Protein AF-A0A1D2MQK6-F1 (afdb_monomer_lite)

Structure (mmCIF, N/CA/C/O backbone):
data_AF-A0A1D2MQK6-F1
#
_entry.id   AF-A0A1D2MQK6-F1
#
loop_
_atom_site.group_PDB
_atom_site.id
_atom_site.type_symbol
_atom_site.label_atom_id
_atom_site.label_alt_id
_atom_site.label_comp_id
_atom_site.label_asym_id
_atom_site.label_entity_id
_atom_site.label_seq_id
_atom_site.pdbx_PDB_ins_code
_atom_site.Cartn_x
_atom_site.Cartn_y
_atom_site.Cartn_z
_atom_site.occupancy
_atom_site.B_iso_or_equiv
_atom_site.auth_seq_id
_atom_site.auth_comp_id
_atom_site.auth_asym_id
_atom_site.auth_atom_id
_atom_site.pdbx_PDB_model_num
ATOM 1 N N . MET A 1 1 ? -19.902 -41.902 -12.018 1.00 33.31 1 MET A N 1
ATOM 2 C CA . MET A 1 1 ? -18.558 -41.661 -11.452 1.00 33.31 1 MET A CA 1
ATOM 3 C C . MET A 1 1 ? -18.222 -40.197 -11.639 1.00 33.31 1 MET A C 1
ATOM 5 O O . MET A 1 1 ? -18.176 -39.731 -12.769 1.00 33.31 1 MET A O 1
ATOM 9 N N . LEU A 1 2 ? -18.114 -39.480 -10.522 1.00 30.25 2 LEU A N 1
ATOM 10 C CA . LEU A 1 2 ? -17.799 -38.057 -10.435 1.00 30.25 2 LEU A CA 1
ATOM 11 C C . LEU A 1 2 ? -16.323 -37.818 -10.777 1.00 30.25 2 LEU A C 1
ATOM 13 O O . LEU A 1 2 ? -15.453 -38.505 -10.249 1.00 30.25 2 LEU A O 1
ATOM 17 N N . GLY A 1 3 ? -16.056 -36.837 -11.639 1.00 27.86 3 GLY A N 1
ATOM 18 C CA . GLY A 1 3 ? -14.718 -36.304 -11.873 1.00 27.86 3 GLY A CA 1
ATOM 19 C C . GLY A 1 3 ? -14.414 -35.195 -10.870 1.00 27.86 3 GLY A C 1
ATOM 20 O O . GLY A 1 3 ? -15.051 -34.144 -10.899 1.00 27.86 3 GLY A O 1
ATOM 21 N N . ILE A 1 4 ? -13.441 -35.430 -9.992 1.00 33.16 4 ILE A N 1
ATOM 22 C CA . ILE A 1 4 ? -12.880 -34.422 -9.089 1.00 33.16 4 ILE A CA 1
ATOM 23 C C . ILE A 1 4 ? -11.837 -33.635 -9.890 1.00 33.16 4 ILE A C 1
ATOM 25 O O . ILE A 1 4 ? -10.813 -34.183 -10.293 1.00 33.16 4 ILE A O 1
ATOM 29 N N . ARG A 1 5 ? -12.112 -32.356 -10.170 1.00 34.56 5 ARG A N 1
ATOM 30 C CA . ARG A 1 5 ? -11.119 -31.415 -10.707 1.00 34.56 5 ARG A CA 1
ATOM 31 C C . ARG A 1 5 ? -10.355 -30.778 -9.544 1.00 34.56 5 ARG A C 1
ATOM 33 O O . ARG A 1 5 ? -10.961 -30.257 -8.614 1.00 34.56 5 ARG A O 1
ATOM 40 N N . ASN A 1 6 ? -9.029 -30.839 -9.638 1.00 32.62 6 ASN A N 1
ATOM 41 C CA . ASN A 1 6 ? -8.045 -30.272 -8.717 1.00 32.62 6 ASN A CA 1
ATOM 42 C C . ASN A 1 6 ? -8.271 -28.771 -8.453 1.00 32.62 6 ASN A C 1
ATOM 44 O O . ASN A 1 6 ? -8.186 -27.965 -9.375 1.00 32.62 6 ASN A O 1
ATOM 48 N N . ALA A 1 7 ? -8.468 -28.408 -7.181 1.00 35.97 7 ALA A N 1
ATOM 49 C CA . ALA A 1 7 ? -8.563 -27.032 -6.672 1.00 35.97 7 ALA A CA 1
ATOM 50 C C . ALA A 1 7 ? -7.268 -26.547 -5.969 1.00 35.97 7 ALA A C 1
ATOM 52 O O . ALA A 1 7 ? -7.288 -25.568 -5.232 1.00 35.97 7 ALA A O 1
ATOM 53 N N . CYS A 1 8 ? -6.137 -27.237 -6.162 1.00 35.78 8 CYS A N 1
ATOM 54 C CA . CYS A 1 8 ? -4.921 -27.017 -5.364 1.00 35.78 8 CYS A CA 1
ATOM 55 C C . CYS A 1 8 ? -4.101 -25.775 -5.782 1.00 35.78 8 CYS A C 1
ATOM 57 O O . CYS A 1 8 ? -3.438 -25.174 -4.949 1.00 35.78 8 CYS A O 1
ATOM 59 N N . GLY A 1 9 ? -4.165 -25.345 -7.050 1.00 32.25 9 GLY A N 1
ATOM 60 C CA . GLY A 1 9 ? -3.282 -24.289 -7.582 1.00 32.25 9 GLY A CA 1
ATOM 61 C C . GLY A 1 9 ? -3.782 -22.841 -7.455 1.00 32.25 9 GLY A C 1
ATOM 62 O O . GLY A 1 9 ? -3.016 -21.914 -7.713 1.00 32.25 9 GLY A O 1
ATOM 63 N N . SER A 1 10 ? -5.051 -22.611 -7.100 1.00 39.75 10 SER A N 1
ATOM 64 C CA . SER A 1 10 ? -5.595 -21.253 -6.925 1.00 39.75 10 SER A CA 1
ATOM 65 C C . SER A 1 10 ? -5.282 -20.687 -5.539 1.00 39.75 10 SER A C 1
ATOM 67 O O . SER A 1 10 ? -4.905 -19.528 -5.426 1.00 39.75 10 SER A O 1
ATOM 69 N N . ILE A 1 11 ? -5.355 -21.528 -4.503 1.00 47.28 11 ILE A N 1
ATOM 70 C CA . ILE A 1 11 ? -5.182 -21.119 -3.103 1.00 47.28 11 ILE A CA 1
ATOM 71 C C . ILE A 1 11 ? -3.733 -20.695 -2.819 1.00 47.28 11 ILE A C 1
ATOM 73 O O . ILE A 1 11 ? -3.510 -19.713 -2.122 1.00 47.28 11 ILE A O 1
ATOM 77 N N . GLU A 1 12 ? -2.734 -21.384 -3.377 1.00 46.44 12 GLU A N 1
ATOM 78 C CA . GLU A 1 12 ? -1.316 -21.044 -3.165 1.00 46.44 12 GLU A CA 1
ATOM 79 C C . GLU A 1 12 ? -0.918 -19.718 -3.824 1.00 46.44 12 GLU A C 1
ATOM 81 O O . GLU A 1 12 ? -0.151 -18.944 -3.252 1.00 46.44 12 GLU A O 1
ATOM 86 N N . ARG A 1 13 ? -1.488 -19.403 -4.996 1.00 51.28 13 ARG A N 1
ATOM 87 C CA . ARG A 1 13 ? -1.252 -18.115 -5.668 1.00 51.28 13 ARG A CA 1
ATOM 88 C C . ARG A 1 13 ? -1.805 -16.941 -4.870 1.00 51.28 13 ARG A C 1
ATOM 90 O O . ARG A 1 13 ? -1.188 -15.879 -4.868 1.00 51.28 13 ARG A O 1
ATOM 97 N N . GLU A 1 14 ? -2.927 -17.137 -4.182 1.00 57.62 14 GLU A N 1
ATOM 98 C CA . GLU A 1 14 ? -3.560 -16.090 -3.380 1.00 57.62 14 GLU A CA 1
ATOM 99 C C . GLU A 1 14 ? -2.774 -15.751 -2.103 1.00 57.62 14 GLU A C 1
ATOM 101 O O . GLU A 1 14 ? -2.838 -14.624 -1.620 1.00 57.62 14 GLU A O 1
ATOM 106 N N . ARG A 1 15 ? -1.966 -16.686 -1.585 1.00 74.31 15 ARG A N 1
ATOM 107 C CA . ARG A 1 15 ? -1.155 -16.480 -0.369 1.00 74.31 15 ARG A CA 1
ATOM 108 C C . ARG A 1 15 ? 0.103 -15.642 -0.591 1.00 74.31 15 ARG A C 1
ATOM 110 O O . ARG A 1 15 ? 0.625 -15.066 0.362 1.00 74.31 15 ARG A O 1
ATOM 117 N N . ASN A 1 16 ? 0.595 -15.558 -1.829 1.00 75.56 16 ASN A N 1
ATOM 118 C CA . ASN A 1 16 ? 1.821 -14.826 -2.163 1.00 75.56 16 ASN A CA 1
ATOM 119 C C . ASN A 1 16 ? 1.566 -13.380 -2.630 1.00 75.56 16 ASN A C 1
ATOM 121 O O . ASN A 1 16 ? 2.486 -12.694 -3.082 1.00 75.56 16 ASN A O 1
ATOM 125 N N . TYR A 1 17 ? 0.329 -12.883 -2.544 1.00 82.12 17 TYR A N 1
ATOM 126 C CA . TYR A 1 17 ? 0.072 -11.481 -2.855 1.00 82.12 17 TYR A CA 1
ATOM 127 C C . TYR A 1 17 ? 0.855 -10.556 -1.918 1.00 82.12 17 TYR A C 1
ATOM 129 O O . TYR A 1 17 ? 1.040 -10.842 -0.735 1.00 82.12 17 TYR A O 1
ATOM 137 N N . SER A 1 18 ? 1.321 -9.435 -2.468 1.00 82.56 18 SER A N 1
ATOM 138 C CA . SER A 1 18 ? 1.993 -8.371 -1.715 1.00 82.56 18 SER A CA 1
ATOM 139 C C . SER A 1 18 ? 1.011 -7.397 -1.074 1.00 82.56 18 SER A C 1
ATOM 141 O O . SER A 1 18 ? 1.406 -6.555 -0.280 1.00 82.56 18 SER A O 1
ATOM 143 N N . VAL A 1 19 ? -0.265 -7.466 -1.447 1.00 88.25 19 VAL A N 1
ATOM 144 C CA . VAL A 1 19 ? -1.305 -6.580 -0.937 1.00 88.25 19 VAL A CA 1
ATOM 145 C C . VAL A 1 19 ? -2.582 -7.359 -0.696 1.00 88.25 19 VAL A C 1
ATOM 147 O O . VAL A 1 19 ? -2.902 -8.295 -1.429 1.00 88.25 19 VAL A O 1
ATOM 150 N N . GLY A 1 20 ? -3.352 -6.926 0.289 1.00 88.44 20 GLY A N 1
ATOM 151 C CA . GLY A 1 20 ? -4.686 -7.450 0.512 1.00 88.44 20 GLY A CA 1
ATOM 152 C C . GLY A 1 20 ? -5.481 -6.584 1.465 1.00 88.44 20 GLY A C 1
ATOM 153 O O . GLY A 1 20 ? -5.052 -5.515 1.896 1.00 88.44 20 GLY A O 1
ATOM 154 N N . THR A 1 21 ? -6.710 -6.998 1.735 1.00 93.44 21 THR A N 1
ATOM 155 C CA . THR A 1 21 ? -7.630 -6.222 2.561 1.00 93.44 21 THR A CA 1
ATOM 156 C C . THR A 1 21 ? -8.355 -7.143 3.515 1.00 93.44 21 THR A C 1
ATOM 158 O O . THR A 1 21 ? -9.031 -8.075 3.085 1.00 93.44 21 THR A O 1
ATOM 161 N N . ILE A 1 22 ? -8.242 -6.846 4.804 1.00 97.00 22 ILE A N 1
ATOM 162 C CA . ILE A 1 22 ? -9.026 -7.484 5.854 1.00 97.00 22 ILE A CA 1
ATOM 163 C C . ILE A 1 22 ? -10.234 -6.594 6.122 1.00 97.00 22 ILE A C 1
ATOM 165 O O . ILE A 1 22 ? -10.097 -5.391 6.347 1.00 97.00 22 ILE A O 1
ATOM 169 N N . ARG A 1 23 ? -11.430 -7.182 6.090 1.00 95.81 23 ARG A N 1
ATOM 170 C CA . ARG A 1 23 ? -12.671 -6.522 6.502 1.00 95.81 23 ARG A CA 1
ATOM 171 C C . ARG A 1 23 ? -13.252 -7.269 7.681 1.00 95.81 23 ARG A C 1
ATOM 173 O O . ARG A 1 23 ? -13.414 -8.483 7.611 1.00 95.81 23 ARG A O 1
ATOM 180 N N . MET A 1 24 ? -13.595 -6.545 8.736 1.00 94.88 24 MET A N 1
ATOM 181 C CA . MET A 1 24 ? -14.194 -7.134 9.924 1.00 94.88 24 MET A CA 1
ATOM 182 C C . MET A 1 24 ? -15.360 -6.298 10.434 1.00 94.88 24 MET A C 1
ATOM 184 O O . MET A 1 24 ? -15.354 -5.070 10.371 1.00 94.88 24 MET A O 1
ATOM 188 N N . LYS A 1 25 ? -16.369 -6.996 10.951 1.00 93.81 25 LYS A N 1
ATOM 189 C CA . LYS A 1 25 ? -17.567 -6.404 11.535 1.00 93.81 25 LYS A CA 1
ATOM 190 C C . LYS A 1 25 ? -17.512 -6.571 13.046 1.00 93.81 25 LYS A C 1
ATOM 192 O O . LYS A 1 25 ? -17.606 -7.692 13.541 1.00 93.81 25 LYS A O 1
ATOM 197 N N . VAL A 1 26 ? -17.400 -5.463 13.768 1.00 91.94 26 VAL A N 1
ATOM 198 C CA . VAL A 1 26 ? -17.393 -5.445 15.234 1.00 91.94 26 VAL A CA 1
ATOM 199 C C . VAL A 1 26 ? -18.803 -5.108 15.699 1.00 91.94 26 VAL A C 1
ATOM 201 O O . VAL A 1 26 ? -19.327 -4.053 15.356 1.00 91.94 26 VAL A O 1
ATOM 204 N N . LYS A 1 27 ? -19.440 -6.031 16.422 1.00 90.56 27 LYS A N 1
ATOM 205 C CA . LYS A 1 27 ? -20.798 -5.879 16.969 1.00 90.56 27 LYS A CA 1
ATOM 206 C C . LYS A 1 27 ? -20.735 -5.570 18.461 1.00 90.56 27 LYS A C 1
ATOM 208 O O . LYS A 1 27 ? -19.743 -5.899 19.103 1.00 90.56 27 LYS A O 1
ATOM 213 N N . ASN A 1 28 ? -21.833 -5.047 18.999 1.00 87.56 28 ASN A N 1
ATOM 214 C CA . ASN A 1 28 ? -21.988 -4.690 20.406 1.00 87.56 28 ASN A CA 1
ATOM 215 C C . ASN A 1 28 ? -20.893 -3.722 20.880 1.00 87.56 28 ASN A C 1
ATOM 217 O O . ASN A 1 28 ? -20.350 -3.886 21.972 1.00 87.56 28 ASN A O 1
ATOM 221 N N . ILE A 1 29 ? -20.527 -2.746 20.039 1.00 84.94 29 ILE A N 1
ATOM 222 C CA . ILE A 1 29 ? -19.416 -1.824 20.324 1.00 84.94 29 ILE A CA 1
ATOM 223 C C . ILE A 1 29 ? -19.649 -1.002 21.594 1.00 84.94 29 ILE A C 1
ATOM 225 O O . ILE A 1 29 ? -18.687 -0.683 22.282 1.00 84.94 29 ILE A O 1
ATOM 229 N N . SER A 1 30 ? -20.911 -0.734 21.942 1.00 80.06 30 SER A N 1
ATOM 230 C CA . SER A 1 30 ? -21.296 -0.046 23.179 1.00 80.06 30 SER A CA 1
ATOM 231 C C . SER A 1 30 ? -20.956 -0.813 24.466 1.00 80.06 30 SER A C 1
ATOM 233 O O . SER A 1 30 ? -20.942 -0.223 25.543 1.00 80.06 30 SER A O 1
ATOM 235 N N . ARG A 1 31 ? -20.710 -2.128 24.375 1.00 83.50 31 ARG A N 1
ATOM 236 C CA . ARG A 1 31 ? -20.443 -3.030 25.512 1.00 83.50 31 ARG A CA 1
ATOM 237 C C . ARG A 1 31 ? -19.213 -3.902 25.282 1.00 83.50 31 ARG A C 1
ATOM 239 O O . ARG A 1 31 ? -19.114 -5.000 25.827 1.00 83.50 31 ARG A O 1
ATOM 246 N N . LEU A 1 32 ? -18.323 -3.478 24.393 1.00 84.06 32 LEU A N 1
ATOM 247 C CA . LEU A 1 32 ? -17.136 -4.254 24.091 1.00 84.06 32 LEU A CA 1
ATOM 248 C C . LEU A 1 32 ? -16.168 -4.163 25.278 1.00 84.06 32 LEU A C 1
ATOM 250 O O . LEU A 1 32 ? -15.768 -3.069 25.651 1.00 84.06 32 LEU A O 1
ATOM 254 N N . GLU A 1 33 ? -15.787 -5.304 25.852 1.00 81.31 33 GLU A N 1
ATOM 255 C CA . GLU A 1 33 ? -14.873 -5.382 27.011 1.00 81.31 33 GLU A CA 1
ATOM 256 C C . GLU A 1 33 ? -13.539 -6.075 26.675 1.00 81.31 33 GLU A C 1
ATOM 258 O O . GLU A 1 33 ? -12.640 -6.151 27.506 1.00 81.31 33 GLU A O 1
ATOM 263 N N . GLY A 1 34 ? -13.380 -6.575 25.446 1.00 85.62 34 GLY A N 1
ATOM 264 C CA . GLY A 1 34 ? -12.201 -7.335 25.035 1.00 85.62 34 GLY A CA 1
ATOM 265 C C . GLY A 1 34 ? -11.852 -7.166 23.563 1.00 85.62 34 GLY A C 1
ATOM 266 O O . GLY A 1 34 ? -12.459 -6.375 22.842 1.00 85.62 34 GLY A O 1
ATOM 267 N N . GLN A 1 35 ? -10.855 -7.929 23.118 1.00 92.00 35 GLN A N 1
ATOM 268 C CA . GLN A 1 35 ? -10.412 -7.898 21.729 1.00 92.00 35 GLN A CA 1
ATOM 269 C C . GLN A 1 35 ? -11.324 -8.727 20.817 1.00 92.00 35 GLN A C 1
ATOM 271 O O . GLN A 1 35 ? -11.698 -9.857 21.134 1.00 92.00 35 GLN A O 1
ATOM 276 N N . VAL A 1 36 ? -11.626 -8.185 19.641 1.00 94.88 36 VAL A N 1
ATOM 277 C CA . VAL A 1 36 ? -12.243 -8.908 18.524 1.00 94.88 36 VAL A CA 1
ATOM 278 C C . VAL A 1 36 ? -11.182 -9.092 17.454 1.00 94.88 36 VAL A C 1
ATOM 280 O O . VAL A 1 36 ? -10.593 -8.107 17.026 1.00 94.88 36 VAL A O 1
ATOM 283 N N . VAL A 1 37 ? -10.946 -10.328 17.015 1.00 96.50 37 VAL A N 1
ATOM 284 C CA . VAL A 1 37 ? -9.907 -10.676 16.031 1.00 96.50 37 VAL A CA 1
ATOM 285 C C . VAL A 1 37 ? -10.554 -11.033 14.692 1.00 96.50 37 VAL A C 1
ATOM 287 O O . VAL A 1 37 ? -11.616 -11.653 14.657 1.00 96.50 37 VAL A O 1
ATOM 290 N N . SER A 1 38 ? -9.933 -10.625 13.589 1.00 97.62 38 SER A N 1
ATOM 291 C CA . SER A 1 38 ? -10.352 -10.956 12.228 1.00 97.62 38 SER A CA 1
ATOM 292 C C . SER A 1 38 ? -9.988 -12.388 11.831 1.00 97.62 38 SER A C 1
ATOM 294 O O . SER A 1 38 ? -9.150 -13.043 12.454 1.00 97.62 38 SER A O 1
ATOM 296 N N . ASP A 1 39 ? -10.527 -12.828 10.694 1.00 94.12 39 ASP A N 1
ATOM 297 C CA . ASP A 1 39 ? -9.969 -13.964 9.964 1.00 94.12 39 ASP A CA 1
ATOM 298 C C . ASP A 1 39 ? -8.519 -13.693 9.531 1.00 94.12 39 ASP A C 1
ATOM 300 O O . ASP A 1 39 ? -8.053 -12.548 9.494 1.00 94.12 39 ASP A O 1
ATOM 304 N N . THR A 1 40 ? -7.800 -14.768 9.203 1.00 95.06 40 THR A N 1
ATOM 305 C CA . THR A 1 40 ? -6.402 -14.686 8.759 1.00 95.06 40 THR A CA 1
ATOM 306 C C . THR A 1 40 ? -6.335 -14.447 7.256 1.00 95.06 40 THR A C 1
ATOM 308 O O . THR A 1 40 ? -6.846 -15.248 6.475 1.00 95.06 40 THR A O 1
ATOM 311 N N . LEU A 1 41 ? -5.651 -13.380 6.856 1.00 93.81 41 LEU A N 1
ATOM 312 C CA . LEU A 1 41 ? -5.258 -13.129 5.474 1.00 93.81 41 LEU A CA 1
ATOM 313 C C . LEU A 1 41 ? -3.802 -13.557 5.292 1.00 93.81 41 LEU A C 1
ATOM 315 O O . LEU A 1 41 ? -2.959 -13.216 6.111 1.00 93.81 41 LEU A O 1
ATOM 319 N N . TYR A 1 42 ? -3.484 -14.264 4.213 1.00 90.88 42 TYR A N 1
ATOM 320 C CA . TYR A 1 42 ? -2.098 -14.598 3.895 1.00 90.88 42 TYR A CA 1
ATOM 321 C C . TYR A 1 42 ? -1.560 -13.631 2.846 1.00 90.88 42 TYR A C 1
ATOM 323 O O . TYR A 1 42 ? -2.112 -13.557 1.751 1.00 90.88 42 TYR A O 1
ATOM 331 N N . LEU A 1 43 ? -0.489 -12.914 3.184 1.00 90.19 43 LEU A N 1
ATOM 332 C CA . LEU A 1 43 ? 0.268 -12.071 2.258 1.00 90.19 43 LEU A CA 1
ATOM 333 C C . LEU A 1 43 ? 1.734 -12.453 2.369 1.00 90.19 43 LEU A C 1
ATOM 335 O O . LEU A 1 43 ? 2.251 -12.592 3.479 1.00 90.19 43 LEU A O 1
ATOM 339 N N . ARG A 1 44 ? 2.387 -12.649 1.221 1.00 88.19 44 ARG A N 1
ATOM 340 C CA . ARG A 1 44 ? 3.761 -13.172 1.144 1.00 88.19 44 ARG A CA 1
ATOM 341 C C . ARG A 1 44 ? 3.969 -14.438 1.987 1.00 88.19 44 ARG A C 1
ATOM 343 O O . ARG A 1 44 ? 5.011 -14.620 2.606 1.00 88.19 44 ARG A O 1
ATOM 350 N N . ASN A 1 45 ? 2.954 -15.302 2.019 1.00 89.06 45 ASN A N 1
ATOM 351 C CA . ASN A 1 45 ? 2.881 -16.525 2.821 1.00 89.06 45 ASN A CA 1
ATOM 352 C C . ASN A 1 45 ? 2.922 -16.338 4.347 1.00 89.06 45 ASN A C 1
ATOM 354 O O . ASN A 1 45 ? 2.922 -17.336 5.064 1.00 89.06 45 ASN A O 1
ATOM 358 N N . LEU A 1 46 ? 2.877 -15.106 4.856 1.00 93.94 46 LEU A N 1
ATOM 359 C CA . LEU A 1 46 ? 2.771 -14.842 6.289 1.00 93.94 46 LEU A CA 1
ATOM 360 C C . LEU A 1 46 ? 1.305 -14.646 6.699 1.00 93.94 46 LEU A C 1
ATOM 362 O O . LEU A 1 46 ? 0.526 -14.097 5.914 1.00 93.94 46 LEU A O 1
ATOM 366 N N . PRO A 1 47 ? 0.899 -15.093 7.900 1.00 95.94 47 PRO A N 1
ATOM 367 C CA . PRO A 1 47 ? -0.454 -14.911 8.402 1.00 95.94 47 PRO A CA 1
ATOM 368 C C . PRO A 1 47 ? -0.632 -13.510 9.001 1.00 95.94 47 PRO A C 1
ATOM 370 O O . PRO A 1 47 ? -0.005 -13.158 10.000 1.00 95.94 47 PRO A O 1
ATOM 373 N N . TRP A 1 48 ? -1.543 -12.736 8.422 1.00 97.38 48 TRP A N 1
ATOM 374 C CA . TRP A 1 48 ? -1.930 -11.403 8.873 1.00 97.38 48 TRP A CA 1
ATOM 375 C C . TRP A 1 48 ? -3.302 -11.437 9.532 1.00 97.38 48 TRP A C 1
ATOM 377 O O . TRP A 1 48 ? -4.247 -12.032 9.004 1.00 97.38 48 TRP A O 1
ATOM 387 N N . ARG A 1 49 ? -3.422 -10.771 10.679 1.00 97.94 49 ARG A N 1
ATOM 388 C CA . ARG A 1 49 ? -4.692 -10.575 11.388 1.00 97.94 49 ARG A CA 1
ATOM 389 C C . ARG A 1 49 ? -4.821 -9.128 11.823 1.00 97.94 49 ARG A C 1
ATOM 391 O O . ARG A 1 49 ? -3.834 -8.416 11.982 1.00 97.94 49 ARG A O 1
ATOM 398 N N . VAL A 1 50 ? -6.056 -8.710 12.030 1.00 97.81 50 VAL A N 1
ATOM 399 C CA . VAL A 1 50 ? -6.390 -7.434 12.651 1.00 97.81 50 VAL A CA 1
ATOM 400 C C . VAL A 1 50 ? -7.182 -7.737 13.902 1.00 97.81 50 VAL A C 1
ATOM 402 O O . VAL A 1 50 ? -8.044 -8.616 13.887 1.00 97.81 50 VAL A O 1
ATOM 405 N N . TRP A 1 51 ? -6.932 -7.002 14.974 1.00 95.44 51 TRP A N 1
ATOM 406 C CA . TRP A 1 51 ? -7.853 -7.003 16.097 1.00 95.44 51 TRP A CA 1
ATOM 407 C C . TRP A 1 51 ? -8.161 -5.611 16.590 1.00 95.44 51 TRP A C 1
ATOM 409 O O . TRP A 1 51 ? -7.428 -4.651 16.363 1.00 95.44 51 TRP A O 1
ATOM 419 N N . VAL A 1 52 ? -9.308 -5.521 17.242 1.00 94.06 52 VAL A N 1
ATOM 420 C CA . VAL A 1 52 ? -9.886 -4.273 17.705 1.00 94.06 52 VAL A CA 1
ATOM 421 C C . VAL A 1 52 ? -10.264 -4.442 19.157 1.00 94.06 52 VAL A C 1
ATOM 423 O O . VAL A 1 52 ? -10.890 -5.440 19.512 1.00 94.06 52 VAL A O 1
ATOM 426 N N . MET A 1 53 ? -9.904 -3.472 19.984 1.00 90.94 53 MET A N 1
ATOM 427 C CA . MET A 1 53 ? -10.290 -3.450 21.389 1.00 90.94 53 MET A CA 1
ATOM 428 C C . MET A 1 53 ? -10.619 -2.024 21.845 1.00 90.94 53 MET A C 1
ATOM 430 O O . MET A 1 53 ? -10.157 -1.063 21.218 1.00 90.94 53 MET A O 1
ATOM 434 N N . PRO A 1 54 ? -11.418 -1.865 22.911 1.00 87.50 54 PRO A N 1
ATOM 435 C CA . PRO A 1 54 ? -11.639 -0.565 23.528 1.00 87.50 54 PRO A CA 1
ATOM 436 C C . PRO A 1 54 ? -10.307 0.034 23.977 1.00 87.50 54 PRO A C 1
ATOM 438 O O . PRO A 1 54 ? -9.470 -0.661 24.553 1.00 87.50 54 PRO A O 1
ATOM 441 N N . ASN A 1 55 ? -10.108 1.320 23.710 1.00 80.31 55 ASN A N 1
ATOM 442 C CA . ASN A 1 55 ? -8.972 2.046 24.252 1.00 80.31 55 ASN A CA 1
ATOM 443 C C . ASN A 1 55 ? -9.288 2.470 25.695 1.00 80.31 55 ASN A C 1
ATOM 445 O O . ASN A 1 55 ? -10.224 3.233 25.915 1.00 80.31 55 ASN A O 1
ATOM 449 N N . SER A 1 56 ? -8.520 1.977 26.667 1.00 62.69 56 SER A N 1
ATOM 450 C CA . SER A 1 56 ? -8.704 2.274 28.095 1.00 62.69 56 SER A CA 1
ATOM 451 C C . SER A 1 56 ? -7.634 3.213 28.667 1.00 62.69 56 SER A C 1
ATOM 453 O O . SER A 1 56 ? -7.488 3.309 29.887 1.00 62.69 56 SER A O 1
ATOM 455 N N . GLU A 1 57 ? -6.835 3.877 27.823 1.00 53.59 57 GLU A N 1
ATOM 456 C CA . GLU A 1 57 ? -5.767 4.755 28.304 1.00 53.59 57 GLU A CA 1
ATOM 457 C C . GLU A 1 57 ? -6.318 6.050 28.939 1.00 53.59 57 GLU A C 1
ATOM 459 O O . GLU A 1 57 ? -6.752 6.982 28.260 1.00 53.59 57 GLU A O 1
ATOM 464 N N . ALA A 1 58 ? -6.220 6.051 30.275 1.00 41.91 58 ALA A N 1
ATOM 465 C CA . ALA A 1 58 ? -6.196 7.156 31.235 1.00 41.91 58 ALA A CA 1
ATOM 466 C C . ALA A 1 58 ? -7.488 7.963 31.470 1.00 41.91 58 ALA A C 1
ATOM 468 O O . ALA A 1 58 ? -7.681 9.023 30.892 1.00 41.91 58 ALA A O 1
ATOM 469 N N . GLY A 1 59 ? -8.277 7.519 32.460 1.00 46.81 59 GLY A N 1
ATOM 470 C CA . GLY A 1 59 ? -8.861 8.368 33.520 1.00 46.81 59 GLY A CA 1
ATOM 471 C C . GLY A 1 59 ? -9.835 9.492 33.147 1.00 46.81 59 GLY A C 1
ATOM 472 O O . GLY A 1 59 ? -10.256 10.217 34.044 1.00 46.81 59 GLY A O 1
ATOM 473 N N . ASP A 1 60 ? -10.185 9.641 31.877 1.00 45.44 60 ASP A N 1
ATOM 474 C CA . ASP A 1 60 ? -11.131 10.631 31.382 1.00 45.44 60 ASP A CA 1
ATOM 475 C C . ASP A 1 60 ? -12.325 9.891 30.774 1.00 45.44 60 ASP A C 1
ATOM 477 O O . ASP A 1 60 ? -12.179 9.156 29.792 1.00 45.44 60 ASP A O 1
ATOM 481 N N . ASP A 1 61 ? -13.512 10.095 31.347 1.00 49.62 61 ASP A N 1
ATOM 482 C CA . ASP A 1 61 ? -14.806 9.538 30.911 1.00 49.62 61 ASP A CA 1
ATOM 483 C C . ASP A 1 61 ? -15.211 9.981 29.478 1.00 49.62 61 ASP A C 1
ATOM 485 O O . ASP A 1 61 ? -16.352 9.803 29.056 1.00 49.62 61 ASP A O 1
ATOM 489 N N . GLN A 1 62 ? -14.289 10.562 28.699 1.00 51.31 62 GLN A N 1
ATOM 490 C CA . GLN A 1 62 ? -14.480 11.024 27.320 1.00 51.31 62 GLN A CA 1
ATOM 491 C C . GLN A 1 62 ? -13.596 10.321 26.277 1.00 51.31 62 GLN A C 1
ATOM 493 O O . GLN A 1 62 ? -13.670 10.658 25.092 1.00 51.31 62 GLN A O 1
ATOM 498 N N . ASN A 1 63 ? -12.799 9.317 26.660 1.00 50.94 63 ASN A N 1
ATOM 499 C CA . ASN A 1 63 ? -11.902 8.615 25.732 1.00 50.94 63 ASN A CA 1
ATOM 500 C C . ASN A 1 63 ? -12.525 7.358 25.105 1.00 50.94 63 ASN A C 1
ATOM 502 O O . ASN A 1 63 ? -11.873 6.335 24.897 1.00 50.94 63 ASN A O 1
ATOM 506 N N . GLU A 1 64 ? -13.803 7.447 24.750 1.00 69.12 64 GLU A N 1
ATOM 507 C CA . GLU A 1 64 ? -14.460 6.442 23.941 1.00 69.12 64 GLU A CA 1
ATOM 508 C C . GLU A 1 64 ? -13.688 6.355 22.577 1.00 69.12 64 GLU A C 1
ATOM 510 O O . GLU A 1 64 ? -13.671 7.273 21.747 1.00 69.12 64 GLU A O 1
ATOM 515 N N . SER A 1 65 ? -12.956 5.268 22.332 1.00 79.56 65 SER A N 1
ATOM 516 C CA . SER A 1 65 ? -12.333 4.987 21.029 1.00 79.56 65 SER A CA 1
ATOM 517 C C . SER A 1 65 ? -12.010 3.503 20.893 1.00 79.56 65 SER A C 1
ATOM 519 O O . SER A 1 65 ? -11.851 2.798 21.890 1.00 79.56 65 SER A O 1
ATOM 521 N N . LEU A 1 66 ? -11.912 3.021 19.655 1.00 88.31 66 LEU A N 1
ATOM 522 C CA . LEU A 1 66 ? -11.435 1.670 19.362 1.00 88.31 66 LEU A CA 1
ATOM 523 C C . LEU A 1 66 ? -9.999 1.733 18.845 1.00 88.31 66 LEU A C 1
ATOM 525 O O . LEU A 1 66 ? -9.720 2.426 17.864 1.00 88.31 66 LEU A O 1
ATOM 529 N N . ALA A 1 67 ? -9.097 0.994 19.481 1.00 91.81 67 ALA A N 1
ATOM 530 C CA . ALA A 1 67 ? -7.745 0.787 18.984 1.00 91.81 67 ALA A CA 1
ATOM 531 C C . ALA A 1 67 ? -7.747 -0.377 17.984 1.00 91.81 67 ALA A C 1
ATOM 533 O O . ALA A 1 67 ? -8.272 -1.452 18.283 1.00 91.81 67 ALA A O 1
ATOM 534 N N . VAL A 1 68 ? -7.179 -0.156 16.798 1.00 95.38 68 VAL A N 1
ATOM 535 C CA . VAL A 1 68 ? -7.043 -1.162 15.738 1.00 95.38 68 VAL A CA 1
ATOM 536 C C . VAL A 1 68 ? -5.583 -1.578 15.650 1.00 95.38 68 VAL A C 1
ATOM 538 O O . VAL A 1 68 ? -4.720 -0.756 15.341 1.00 95.38 68 VAL A O 1
ATOM 541 N N . PHE A 1 69 ? -5.313 -2.855 15.882 1.00 96.88 69 PHE A N 1
ATOM 542 C CA . PHE A 1 69 ? -3.983 -3.441 15.819 1.00 96.88 69 PHE A CA 1
ATOM 543 C C . PHE A 1 69 ? -3.833 -4.320 14.585 1.00 96.88 69 PHE A C 1
ATOM 545 O O . PHE A 1 69 ? -4.769 -5.015 14.182 1.00 96.88 69 PHE A O 1
ATOM 552 N N . ILE A 1 70 ? -2.640 -4.294 14.005 1.00 97.75 70 ILE A N 1
ATOM 553 C CA . ILE A 1 70 ? -2.238 -5.168 12.909 1.00 97.75 70 ILE A CA 1
ATOM 554 C C . ILE A 1 70 ? -1.224 -6.156 13.460 1.00 97.75 70 ILE A C 1
ATOM 556 O O . ILE A 1 70 ? -0.275 -5.748 14.126 1.00 97.75 70 ILE A O 1
ATOM 560 N N . HIS A 1 71 ? -1.439 -7.429 13.147 1.00 97.69 71 HIS A N 1
ATOM 561 C CA . HIS A 1 71 ? -0.595 -8.540 13.546 1.00 97.69 71 HIS A CA 1
ATOM 562 C C . HIS A 1 71 ? -0.024 -9.260 12.333 1.00 97.69 71 HIS A C 1
ATOM 564 O O . HIS A 1 71 ? -0.775 -9.626 11.422 1.00 97.69 71 HIS A O 1
ATOM 570 N N . CYS A 1 72 ? 1.276 -9.541 12.375 1.00 97.25 72 CYS A N 1
ATOM 571 C CA . CYS A 1 72 ? 1.939 -10.472 11.471 1.00 97.25 72 CYS A CA 1
ATOM 572 C C . CYS A 1 72 ? 2.528 -11.636 12.276 1.00 97.25 72 CYS A C 1
ATOM 574 O O . CYS A 1 72 ? 3.454 -11.469 13.073 1.00 97.25 72 CYS A O 1
ATOM 576 N N . GLY A 1 73 ? 1.996 -12.838 12.053 1.00 92.88 73 GLY A N 1
ATOM 577 C CA . GLY A 1 73 ? 2.425 -14.033 12.780 1.00 92.88 73 GLY A CA 1
ATOM 578 C C . GLY A 1 73 ? 3.769 -14.590 12.309 1.00 92.88 73 GLY A C 1
ATOM 579 O O . GLY A 1 73 ? 4.351 -15.422 13.000 1.00 92.88 73 GLY A O 1
ATOM 580 N N . GLY A 1 74 ? 4.284 -14.113 11.171 1.00 91.25 74 GLY A N 1
ATOM 581 C CA . GLY A 1 74 ? 5.553 -14.575 10.626 1.00 91.25 74 GLY A CA 1
ATOM 582 C C . GLY A 1 74 ? 5.559 -16.048 10.234 1.00 91.25 74 GLY A C 1
ATOM 583 O O . GLY A 1 74 ? 4.530 -16.620 9.874 1.00 91.25 74 GLY A O 1
ATOM 584 N N . ASP A 1 75 ? 6.742 -16.650 10.293 1.00 84.12 75 ASP A N 1
ATOM 585 C CA . ASP A 1 75 ? 6.938 -18.089 10.127 1.00 84.12 75 ASP A CA 1
ATOM 586 C C . ASP A 1 75 ? 7.593 -18.647 11.389 1.00 84.12 75 ASP A C 1
ATOM 588 O O . ASP A 1 75 ? 8.715 -18.276 11.739 1.00 84.12 75 ASP A O 1
ATOM 592 N N . GLU A 1 76 ? 6.889 -19.548 12.073 1.00 78.81 76 GLU A N 1
ATOM 593 C CA . GLU A 1 76 ? 7.323 -20.152 13.340 1.00 78.81 76 GLU A CA 1
ATOM 594 C C . GLU A 1 76 ? 8.670 -20.873 13.214 1.00 78.81 76 GLU A C 1
ATOM 596 O O . GLU A 1 76 ? 9.431 -20.968 14.177 1.00 78.81 76 GLU A O 1
ATOM 601 N N . ARG A 1 77 ? 8.992 -21.357 12.011 1.00 82.56 77 ARG A N 1
ATOM 602 C CA . ARG A 1 77 ? 10.259 -22.040 11.729 1.00 82.56 77 ARG A CA 1
ATOM 603 C C . ARG A 1 77 ? 11.420 -21.067 11.568 1.00 82.56 77 ARG A C 1
ATOM 605 O O . ARG A 1 77 ? 12.570 -21.475 11.683 1.00 82.56 77 ARG A O 1
ATOM 612 N N . SER A 1 78 ? 11.129 -19.792 11.337 1.00 85.06 78 SER A N 1
ATOM 613 C CA . SER A 1 78 ? 12.092 -18.769 10.951 1.00 85.06 78 SER A CA 1
ATOM 614 C C . SER A 1 78 ? 12.270 -17.733 12.063 1.00 85.06 78 SER A C 1
ATOM 616 O O . SER A 1 78 ? 11.743 -16.635 11.967 1.00 85.06 78 SER A O 1
ATOM 618 N N . PRO A 1 79 ? 13.067 -17.989 13.117 1.00 82.88 79 PRO A N 1
ATOM 619 C CA . PRO A 1 79 ? 13.178 -17.104 14.288 1.00 82.88 79 PRO A CA 1
ATOM 620 C C . PRO A 1 79 ? 13.834 -15.739 14.008 1.00 82.88 79 PRO A C 1
ATOM 622 O O . PRO A 1 79 ? 14.043 -14.955 14.930 1.00 82.88 79 PRO A O 1
ATOM 625 N N . LYS A 1 80 ? 14.220 -15.473 12.759 1.00 82.12 80 LYS A N 1
ATOM 626 C CA . LYS A 1 80 ? 14.793 -14.209 12.287 1.00 82.12 80 LYS A CA 1
ATOM 627 C C . LYS A 1 80 ? 13.932 -13.565 11.199 1.00 82.12 80 LYS A C 1
ATOM 629 O O . LYS A 1 80 ? 14.448 -12.738 10.459 1.00 82.12 80 LYS A O 1
ATOM 634 N N . TRP A 1 81 ? 12.678 -13.997 11.051 1.00 90.25 81 TRP A N 1
ATOM 635 C CA . TRP A 1 81 ? 11.793 -13.443 10.039 1.00 90.25 81 TRP A CA 1
ATOM 636 C C . TRP A 1 81 ? 11.578 -11.950 10.290 1.00 90.25 81 TRP A C 1
ATOM 638 O O . TRP A 1 81 ? 11.424 -11.518 11.432 1.00 90.25 81 TRP A O 1
ATOM 648 N N . GLU A 1 82 ? 11.547 -11.173 9.219 1.00 89.50 82 GLU A N 1
ATOM 649 C CA . GLU A 1 82 ? 11.149 -9.772 9.267 1.00 89.50 82 GLU A CA 1
ATOM 650 C C . GLU A 1 82 ? 10.240 -9.490 8.077 1.00 89.50 82 GLU A C 1
ATOM 652 O O . GLU A 1 82 ? 10.433 -10.041 6.991 1.00 89.50 82 GLU A O 1
ATOM 657 N N . CYS A 1 83 ? 9.221 -8.662 8.274 1.00 91.75 83 CYS A N 1
ATOM 658 C CA . CYS A 1 83 ? 8.284 -8.313 7.222 1.00 91.75 83 CYS A CA 1
ATOM 659 C C . CYS A 1 83 ? 7.872 -6.854 7.345 1.00 91.75 83 CYS A C 1
ATOM 661 O O . CYS A 1 83 ? 7.201 -6.457 8.296 1.00 91.75 83 CYS A O 1
ATOM 663 N N . GLU A 1 84 ? 8.248 -6.056 6.357 1.00 91.25 84 GLU A N 1
ATOM 664 C CA . GLU A 1 84 ? 7.857 -4.656 6.281 1.00 91.25 84 GLU A CA 1
ATOM 665 C C . GLU A 1 84 ? 6.449 -4.536 5.696 1.00 91.25 84 GLU A C 1
ATOM 667 O O . GLU A 1 84 ? 6.129 -5.168 4.678 1.00 91.25 84 GLU A O 1
ATOM 672 N N . ALA A 1 85 ? 5.595 -3.723 6.316 1.00 92.56 85 ALA A N 1
ATOM 673 C CA . ALA A 1 85 ? 4.284 -3.421 5.766 1.00 92.56 85 ALA A CA 1
ATOM 674 C C . ALA A 1 85 ? 3.779 -2.024 6.120 1.00 92.56 85 ALA A C 1
ATOM 676 O O . ALA A 1 85 ? 4.084 -1.458 7.167 1.00 92.56 85 ALA A O 1
ATOM 677 N N . VAL A 1 86 ? 2.929 -1.510 5.237 1.00 90.69 86 VAL A N 1
ATOM 678 C CA . VAL A 1 86 ? 2.084 -0.342 5.465 1.00 90.69 86 VAL A CA 1
ATOM 679 C C . VAL A 1 86 ? 0.641 -0.812 5.579 1.00 90.69 86 VAL A C 1
ATOM 681 O O . VAL A 1 86 ? 0.129 -1.510 4.698 1.00 90.69 86 VAL A O 1
ATOM 684 N N . ALA A 1 87 ? -0.022 -0.408 6.656 1.00 93.31 87 ALA A N 1
ATOM 685 C CA . ALA A 1 87 ? -1.429 -0.663 6.900 1.00 93.31 87 ALA A CA 1
ATOM 686 C C . ALA A 1 87 ? -2.224 0.645 6.866 1.00 93.31 87 ALA A C 1
ATOM 688 O O . ALA A 1 87 ? -1.872 1.617 7.531 1.00 93.31 87 ALA A O 1
ATOM 689 N N . ILE A 1 88 ? -3.329 0.653 6.120 1.00 91.00 88 ILE A N 1
ATOM 690 C CA . ILE A 1 88 ? -4.271 1.772 6.071 1.00 91.00 88 ILE A CA 1
ATOM 691 C C . ILE A 1 88 ? -5.593 1.327 6.681 1.00 91.00 88 ILE A C 1
ATOM 693 O O . ILE A 1 88 ? -6.259 0.437 6.141 1.00 91.00 88 ILE A O 1
ATOM 697 N N . VAL A 1 89 ? -5.990 1.983 7.770 1.00 94.12 89 VAL A N 1
ATOM 698 C CA . VAL A 1 89 ? -7.225 1.692 8.503 1.00 94.12 89 VAL A CA 1
ATOM 699 C C . VAL A 1 89 ? -8.330 2.637 8.050 1.00 94.12 89 VAL A C 1
ATOM 701 O O . VAL A 1 89 ? -8.175 3.864 8.054 1.00 94.12 89 VAL A O 1
ATOM 704 N N . ARG A 1 90 ? -9.469 2.059 7.669 1.00 91.69 90 ARG A N 1
ATOM 705 C CA . ARG A 1 90 ? -10.672 2.785 7.270 1.00 91.69 90 ARG A CA 1
ATOM 706 C C . ARG A 1 90 ? -11.917 2.201 7.927 1.00 91.69 90 ARG A C 1
ATOM 708 O O . ARG A 1 90 ? -11.985 1.003 8.183 1.00 91.69 90 ARG A O 1
ATOM 715 N N . VAL A 1 91 ? -12.937 3.029 8.116 1.00 91.44 91 VAL A N 1
ATOM 716 C CA . VAL A 1 91 ? -14.281 2.589 8.514 1.00 91.44 91 VAL A CA 1
ATOM 717 C C . VAL A 1 91 ? -15.225 2.701 7.321 1.00 91.44 91 VAL A C 1
ATOM 719 O O . VAL A 1 91 ? -15.251 3.712 6.613 1.00 91.44 91 VAL A O 1
ATOM 722 N N . LEU A 1 92 ? -15.997 1.643 7.081 1.00 89.75 92 LEU A N 1
ATOM 723 C CA . LEU A 1 92 ? -16.966 1.577 5.993 1.00 89.75 92 LEU A CA 1
ATOM 724 C C . LEU A 1 92 ? -18.286 2.227 6.410 1.00 89.75 92 LEU A C 1
ATOM 726 O O . LEU A 1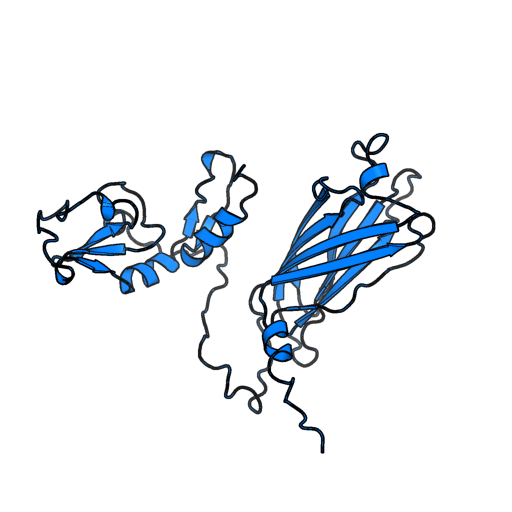 92 ? -18.854 1.899 7.454 1.00 89.75 92 LEU A O 1
ATOM 730 N N . SER A 1 93 ? -18.797 3.130 5.571 1.00 85.69 93 SER A N 1
ATOM 731 C CA . SER A 1 93 ? -20.135 3.678 5.768 1.00 85.69 93 SER A CA 1
ATOM 732 C C . SER A 1 93 ? -21.206 2.624 5.485 1.00 85.69 93 SER A C 1
ATOM 734 O O . SER A 1 93 ? -21.112 1.828 4.554 1.00 85.69 93 SER A O 1
ATOM 736 N N . GLN A 1 94 ? -22.260 2.658 6.289 1.00 81.75 94 GLN A N 1
ATOM 737 C CA . GLN A 1 94 ? -23.490 1.891 6.154 1.00 81.75 94 GLN A CA 1
ATOM 738 C C . GLN A 1 94 ? -24.487 2.542 5.178 1.00 81.75 94 GLN A C 1
ATOM 740 O O . GLN A 1 94 ? -25.520 1.941 4.866 1.00 81.75 94 GLN A O 1
ATOM 745 N N . LYS A 1 95 ? -24.206 3.760 4.690 1.00 81.50 95 LYS A N 1
ATOM 746 C CA . LYS A 1 95 ? -24.976 4.427 3.635 1.00 81.50 95 LYS A CA 1
ATOM 747 C C . LYS A 1 95 ? -24.298 4.245 2.281 1.00 81.50 95 LYS A C 1
ATOM 749 O O . LYS A 1 95 ? -23.098 4.449 2.124 1.00 81.50 95 LYS A O 1
ATOM 754 N N . ILE A 1 96 ? -25.099 3.900 1.278 1.00 79.44 96 ILE A N 1
ATOM 755 C CA . ILE A 1 96 ? -24.630 3.771 -0.103 1.00 79.44 96 ILE A CA 1
ATOM 756 C C . ILE A 1 96 ? -24.162 5.145 -0.599 1.00 79.44 96 ILE A C 1
ATOM 758 O O . ILE A 1 96 ? -24.878 6.132 -0.453 1.00 79.44 96 ILE A O 1
ATOM 762 N N . GLY A 1 97 ? -22.972 5.195 -1.202 1.00 77.25 97 GLY A N 1
ATOM 763 C CA . GLY A 1 97 ? -22.415 6.410 -1.808 1.00 77.25 97 GLY A CA 1
ATOM 764 C C . GLY A 1 97 ? -21.648 7.326 -0.852 1.00 77.25 97 GLY A C 1
ATOM 765 O O . GLY A 1 97 ? -21.126 8.342 -1.298 1.00 77.25 97 GLY A O 1
ATOM 766 N N . VAL A 1 98 ? -21.544 6.976 0.432 1.00 81.50 98 VAL A N 1
ATOM 767 C CA . VAL A 1 98 ? -20.670 7.676 1.381 1.00 81.50 98 VAL A CA 1
ATOM 768 C C . VAL A 1 98 ? -19.273 7.057 1.326 1.00 81.50 98 VAL A C 1
ATOM 770 O O . VAL A 1 98 ? -19.120 5.833 1.314 1.00 81.50 98 VAL A O 1
ATOM 773 N N . GLU A 1 99 ? -18.248 7.908 1.256 1.00 81.25 99 GLU A N 1
ATOM 774 C CA . GLU A 1 99 ? -16.852 7.470 1.211 1.00 81.25 99 GLU A CA 1
ATOM 775 C C . GLU A 1 99 ? -16.419 6.766 2.503 1.00 81.25 99 GLU A C 1
ATOM 777 O O . GLU A 1 99 ? -17.053 6.864 3.551 1.00 81.25 99 GLU A O 1
ATOM 782 N N . LYS A 1 100 ? -15.317 6.019 2.428 1.00 86.38 100 LYS A N 1
ATOM 783 C CA . LYS A 1 100 ? -14.741 5.353 3.598 1.00 86.38 100 LYS A CA 1
ATOM 784 C C . LYS A 1 100 ? -14.056 6.392 4.480 1.00 86.38 100 LYS A C 1
ATOM 786 O O . LYS A 1 100 ? -13.270 7.195 3.982 1.00 86.38 100 LYS A O 1
ATOM 791 N N . LEU A 1 101 ? -14.283 6.325 5.785 1.00 85.75 101 LEU A N 1
ATOM 792 C CA . LEU A 1 101 ? -13.611 7.201 6.736 1.00 85.75 101 LEU A CA 1
ATOM 793 C C . LEU A 1 101 ? -12.170 6.726 6.927 1.00 85.75 101 LEU A C 1
ATOM 795 O O . LEU A 1 101 ? -11.958 5.601 7.369 1.00 85.75 101 LEU A O 1
ATOM 799 N N . PHE A 1 102 ? -11.185 7.562 6.605 1.00 85.88 102 PHE A N 1
ATOM 800 C CA . PHE A 1 102 ? -9.777 7.287 6.894 1.00 85.88 102 PHE A CA 1
ATOM 801 C C . PHE A 1 102 ? -9.486 7.510 8.383 1.00 85.88 102 PHE A C 1
ATOM 803 O O . PHE A 1 102 ? -9.771 8.583 8.911 1.00 85.88 102 PHE A O 1
ATOM 810 N N . CYS A 1 103 ? -8.921 6.503 9.052 1.00 86.06 103 CYS A N 1
ATOM 811 C CA . CYS A 1 103 ? -8.611 6.558 10.485 1.00 86.06 103 CYS A CA 1
ATOM 812 C C . CYS A 1 103 ? -7.111 6.682 10.762 1.00 86.06 103 CYS A C 1
ATOM 814 O O . CYS A 1 103 ? -6.725 7.226 11.793 1.00 86.06 103 CYS A O 1
ATOM 816 N N . GLY A 1 104 ? -6.270 6.183 9.858 1.00 82.44 104 GLY A N 1
ATOM 817 C CA . GLY A 1 104 ? -4.824 6.263 9.994 1.00 82.44 104 GLY A CA 1
ATOM 818 C C . GLY A 1 104 ? -4.088 5.403 8.977 1.00 82.44 104 GLY A C 1
ATOM 819 O O . GLY A 1 104 ? -4.658 4.499 8.359 1.00 82.44 104 GLY A O 1
ATOM 820 N N . GLU A 1 105 ? -2.805 5.705 8.832 1.00 86.81 105 GLU A N 1
ATOM 821 C CA . GLU A 1 105 ? -1.828 4.917 8.092 1.00 86.81 105 GLU A CA 1
ATOM 822 C C . GLU A 1 105 ? -0.645 4.651 9.021 1.00 86.81 105 GLU A C 1
ATOM 824 O O . GLU A 1 105 ? -0.187 5.555 9.724 1.00 86.81 105 GLU A O 1
ATOM 829 N N . ASN A 1 106 ? -0.171 3.410 9.037 1.00 83.00 106 ASN A N 1
ATOM 830 C CA . ASN A 1 106 ? 0.940 2.998 9.874 1.00 83.00 106 ASN A CA 1
ATOM 831 C C . ASN A 1 106 ? 1.904 2.130 9.068 1.00 83.00 106 ASN A C 1
ATOM 833 O O . ASN A 1 106 ? 1.510 1.113 8.497 1.00 83.00 106 ASN A O 1
ATOM 837 N N . TRP A 1 107 ? 3.161 2.555 9.020 1.00 91.31 107 TRP A N 1
ATOM 838 C CA . TRP A 1 107 ? 4.273 1.748 8.540 1.00 91.31 107 TRP A CA 1
ATOM 839 C C . TRP A 1 107 ? 4.894 1.004 9.721 1.00 91.31 107 TRP A C 1
ATOM 841 O O . TRP A 1 107 ? 5.103 1.601 10.782 1.00 91.31 107 TRP A O 1
ATOM 851 N N . HIS A 1 108 ? 5.218 -0.274 9.536 1.00 87.31 108 HIS A N 1
ATOM 852 C CA . HIS A 1 108 ? 5.870 -1.065 10.566 1.00 87.31 108 HIS A CA 1
ATOM 853 C C . HIS A 1 108 ? 6.751 -2.185 9.999 1.00 87.31 108 HIS A C 1
ATOM 855 O O . HIS A 1 108 ? 6.436 -2.788 8.971 1.00 87.31 108 HIS A O 1
ATOM 861 N N . MET A 1 109 ? 7.839 -2.484 10.713 1.00 89.12 109 MET A N 1
ATOM 862 C CA . MET A 1 109 ? 8.687 -3.652 10.484 1.00 89.12 109 MET A CA 1
ATOM 863 C C . MET A 1 109 ? 8.320 -4.735 11.498 1.00 89.12 109 MET A C 1
ATOM 865 O O . MET A 1 109 ? 8.694 -4.652 12.666 1.00 89.12 109 MET A O 1
ATOM 869 N N . PHE A 1 110 ? 7.582 -5.744 11.048 1.00 94.69 110 PHE A N 1
ATOM 870 C CA . PHE A 1 110 ? 7.159 -6.858 11.884 1.00 94.69 110 PHE A CA 1
ATOM 871 C C . PHE A 1 110 ? 8.285 -7.876 12.031 1.00 94.69 110 PHE A C 1
ATOM 873 O O . PHE A 1 110 ? 8.945 -8.208 11.050 1.00 94.69 110 PHE A O 1
ATOM 880 N N . HIS A 1 111 ? 8.476 -8.398 13.240 1.00 90.94 111 HIS A N 1
ATOM 881 C CA . HIS A 1 111 ? 9.494 -9.408 13.548 1.00 90.94 111 HIS A CA 1
ATOM 882 C C . HIS A 1 111 ? 9.137 -10.152 14.854 1.00 90.94 111 HIS A C 1
ATOM 884 O O . HIS A 1 111 ? 8.280 -9.670 15.597 1.00 90.94 111 HIS A O 1
ATOM 890 N N . PRO A 1 112 ? 9.792 -11.268 15.234 1.00 87.69 112 PRO A N 1
ATOM 891 C CA . PRO A 1 112 ? 9.414 -12.070 16.406 1.00 87.69 112 PRO A CA 1
ATOM 892 C C . PRO A 1 112 ? 9.271 -11.312 17.732 1.00 87.69 112 PRO A C 1
ATOM 894 O O . PRO A 1 112 ? 8.510 -11.727 18.597 1.00 87.69 112 PRO A O 1
ATOM 897 N N . LYS A 1 113 ? 10.004 -10.207 17.919 1.00 85.19 113 LYS A N 1
ATOM 898 C CA . LYS A 1 113 ? 9.927 -9.388 19.143 1.00 85.19 113 LYS A CA 1
ATOM 899 C C . LYS A 1 113 ? 8.809 -8.341 19.118 1.00 85.19 113 LYS A C 1
ATOM 901 O O . LYS A 1 113 ? 8.518 -7.748 20.149 1.00 85.19 113 LYS A O 1
ATOM 906 N N . GLN A 1 114 ? 8.228 -8.088 17.951 1.00 91.31 114 GLN A N 1
ATOM 907 C CA . GLN A 1 114 ? 7.199 -7.081 17.714 1.00 91.31 114 GLN A CA 1
ATOM 908 C C . GLN A 1 114 ? 6.356 -7.540 16.528 1.00 91.31 114 GLN A C 1
ATOM 910 O O . GLN A 1 114 ? 6.637 -7.239 15.369 1.00 91.31 114 GLN A O 1
ATOM 915 N N . GLN A 1 115 ? 5.370 -8.369 16.847 1.00 94.56 115 GLN A N 1
ATOM 916 C CA . GLN A 1 115 ? 4.439 -8.934 15.874 1.00 94.56 115 GLN A CA 1
ATOM 917 C C . GLN A 1 115 ? 3.199 -8.061 15.701 1.00 94.56 115 GLN A C 1
ATOM 919 O O . GLN A 1 115 ? 2.428 -8.297 14.776 1.00 94.56 115 GLN A O 1
ATOM 924 N N . ASP A 1 116 ? 3.045 -7.057 16.5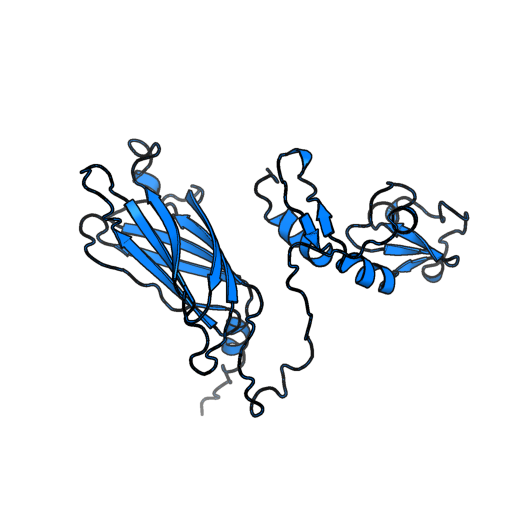69 1.00 95.06 116 ASP A N 1
ATOM 925 C CA . ASP A 1 116 ? 1.842 -6.258 16.737 1.00 95.06 116 ASP A CA 1
ATOM 926 C C . ASP A 1 116 ? 2.172 -4.775 16.753 1.00 95.06 116 ASP A C 1
ATOM 928 O O . ASP A 1 116 ? 3.119 -4.331 17.410 1.00 95.06 116 ASP A O 1
ATOM 932 N N . VAL A 1 117 ? 1.336 -3.997 16.076 1.00 93.06 117 VAL A N 1
ATOM 933 C CA . VAL A 1 117 ? 1.411 -2.539 16.091 1.00 93.06 117 VAL A CA 1
ATOM 934 C C . VAL A 1 117 ? 0.013 -1.941 16.141 1.00 93.06 117 VAL A C 1
ATOM 936 O O . VAL A 1 117 ? -0.911 -2.436 15.491 1.00 93.06 117 VAL A O 1
ATOM 939 N N . CYS A 1 118 ? -0.153 -0.865 16.911 1.00 92.62 118 CYS A N 1
ATOM 940 C CA . CYS A 1 118 ? -1.367 -0.057 16.852 1.00 92.62 118 CYS A CA 1
ATOM 941 C C . CYS A 1 118 ? -1.362 0.730 15.537 1.00 92.62 118 CYS A C 1
ATOM 943 O O . CYS A 1 118 ? -0.529 1.614 15.335 1.00 92.62 118 CYS A O 1
ATOM 945 N N . GLY A 1 119 ? -2.273 0.385 14.630 1.00 85.19 119 GLY A N 1
ATOM 946 C CA . GLY A 1 119 ? -2.373 1.020 13.321 1.00 85.19 119 GLY A CA 1
ATOM 947 C C . GLY A 1 119 ? -3.143 2.331 13.346 1.00 85.19 119 GLY A C 1
ATOM 948 O O . GLY A 1 119 ? -2.768 3.279 12.661 1.00 85.19 119 GLY A O 1
ATOM 949 N N . ALA A 1 120 ? -4.233 2.390 14.114 1.00 90.38 120 ALA A N 1
ATOM 950 C CA . ALA A 1 120 ? -5.048 3.592 14.235 1.00 90.38 120 ALA A CA 1
ATOM 951 C C . ALA A 1 120 ? -5.967 3.547 15.460 1.00 90.38 120 ALA A C 1
ATOM 953 O O . ALA A 1 120 ? -6.349 2.478 15.937 1.00 90.38 120 ALA A O 1
ATOM 954 N 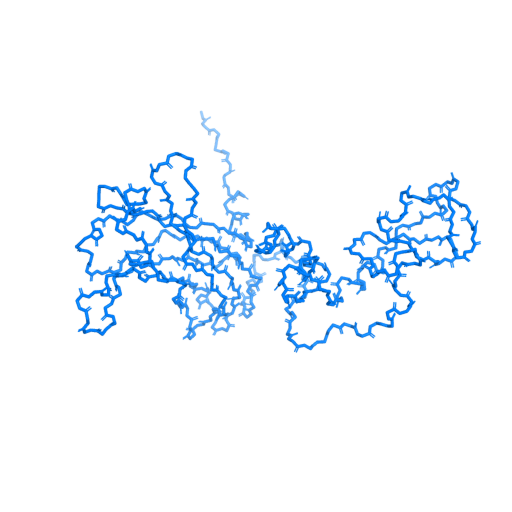N . TYR A 1 121 ? -6.406 4.733 15.882 1.00 89.38 121 TYR A N 1
ATOM 955 C CA . TYR A 1 121 ? -7.513 4.905 16.816 1.00 89.38 121 TYR A CA 1
ATOM 956 C C . TYR A 1 121 ? -8.748 5.393 16.063 1.00 89.38 121 TYR A C 1
ATOM 958 O O . TYR A 1 121 ? -8.742 6.464 15.453 1.00 89.38 121 TYR A O 1
ATOM 966 N N . VAL A 1 122 ? -9.830 4.630 16.143 1.00 87.19 122 VAL A N 1
ATOM 967 C CA . VAL A 1 122 ? -11.156 5.039 15.680 1.00 87.19 122 VAL A CA 1
ATOM 968 C C . VAL A 1 122 ? -11.805 5.807 16.832 1.00 87.19 122 VAL A C 1
ATOM 970 O O . VAL A 1 122 ? -12.382 5.214 17.742 1.00 87.19 122 VAL A O 1
ATOM 973 N N . ARG A 1 123 ? -11.630 7.134 16.842 1.00 79.06 123 ARG A N 1
ATOM 974 C CA . ARG A 1 123 ? -12.194 8.026 17.871 1.00 79.06 123 ARG A CA 1
ATOM 975 C C . ARG A 1 123 ? -13.651 8.350 17.585 1.00 79.06 123 ARG A C 1
ATOM 977 O O . ARG A 1 123 ? -13.995 8.587 16.428 1.00 79.06 123 ARG A O 1
ATOM 984 N N . TRP A 1 124 ? -14.464 8.496 18.632 1.00 71.31 124 TRP A N 1
ATOM 985 C CA . TRP A 1 124 ? -15.842 8.964 18.456 1.00 71.31 124 TRP A CA 1
ATOM 986 C C . TRP A 1 124 ? -16.006 10.489 18.484 1.00 71.31 124 TRP A C 1
ATOM 988 O O . TRP A 1 124 ? -17.130 10.944 18.333 1.00 71.31 124 TRP A O 1
ATOM 998 N N . THR A 1 125 ? -14.944 11.300 18.646 1.00 54.84 125 THR A N 1
ATOM 999 C CA . THR A 1 125 ? -15.084 12.739 18.992 1.00 54.84 125 THR A CA 1
ATOM 1000 C C . THR A 1 125 ? -14.504 13.792 18.037 1.00 54.84 125 THR A C 1
ATOM 1002 O O . THR A 1 125 ? -14.684 14.979 18.296 1.00 54.84 125 THR A O 1
ATOM 1005 N N . GLN A 1 126 ? -13.937 13.473 16.870 1.00 46.59 126 GLN A N 1
ATOM 1006 C CA . GLN A 1 126 ? -13.667 14.526 15.868 1.00 46.59 126 GLN A CA 1
ATOM 1007 C C . GLN A 1 126 ? -14.868 14.701 14.928 1.00 46.59 126 GLN A C 1
ATOM 1009 O O . GLN A 1 126 ? -15.006 13.999 13.934 1.00 46.59 126 GLN A O 1
ATOM 1014 N N . SER A 1 127 ? -15.744 15.667 15.259 1.00 43.84 127 SER A N 1
ATOM 1015 C CA . SER A 1 127 ? -16.925 16.135 14.485 1.00 43.84 127 SER A CA 1
ATOM 1016 C C . SER A 1 127 ? -18.140 15.189 14.395 1.00 43.84 127 SER A C 1
ATOM 1018 O O . SER A 1 127 ? -19.008 15.313 13.529 1.00 43.84 127 SER A O 1
ATOM 1020 N N . LEU A 1 128 ? -18.236 14.257 15.335 1.00 45.56 128 LEU A N 1
ATOM 1021 C CA . LEU A 1 128 ? -19.086 13.068 15.254 1.00 45.56 128 LEU A CA 1
ATOM 1022 C C . LEU A 1 128 ? -20.469 13.190 15.918 1.00 45.56 128 LEU A C 1
ATOM 1024 O O . LEU A 1 128 ? -21.332 12.354 15.656 1.00 45.56 128 LEU A O 1
ATOM 1028 N N . ALA A 1 129 ? -20.752 14.292 16.619 1.00 42.59 129 ALA A N 1
ATOM 1029 C CA . ALA A 1 129 ? -22.101 14.599 17.111 1.00 42.59 129 ALA A CA 1
ATOM 1030 C C . ALA A 1 129 ? -23.139 14.806 15.983 1.00 42.59 129 ALA A C 1
ATOM 1032 O O . ALA A 1 129 ? -24.334 14.762 16.245 1.00 42.59 129 ALA A O 1
ATOM 1033 N N . ASN A 1 130 ? -22.706 14.975 14.724 1.00 46.31 130 ASN A N 1
ATOM 1034 C CA . ASN A 1 130 ? -23.606 15.106 13.570 1.00 46.31 130 ASN A CA 1
ATOM 1035 C C . ASN A 1 130 ? -23.360 14.091 12.430 1.00 46.31 130 ASN A C 1
ATOM 1037 O O . ASN A 1 130 ? -24.039 14.183 11.408 1.00 46.31 130 ASN A O 1
ATOM 1041 N N . ARG A 1 131 ? -22.423 13.125 12.550 1.00 49.03 131 ARG A N 1
ATOM 1042 C CA . ARG A 1 131 ? -22.082 12.188 11.443 1.00 49.03 131 ARG A CA 1
ATOM 1043 C C . ARG A 1 131 ? -21.759 10.721 11.820 1.00 49.03 131 ARG A C 1
ATOM 1045 O O . ARG A 1 131 ? -21.343 9.973 10.940 1.00 49.03 131 ARG A O 1
ATOM 1052 N N . ILE A 1 132 ? -21.995 10.246 13.055 1.00 53.12 132 ILE A N 1
ATOM 1053 C CA . ILE A 1 132 ? -21.856 8.797 13.385 1.00 53.12 132 ILE A CA 1
ATOM 1054 C C . ILE A 1 132 ? -22.945 7.923 12.746 1.00 53.12 132 ILE A C 1
ATOM 1056 O O . ILE A 1 132 ? -22.688 6.754 12.458 1.00 53.12 132 ILE A O 1
ATOM 1060 N N . GLY A 1 133 ? -24.131 8.472 12.463 1.00 57.16 133 GLY A N 1
ATOM 1061 C CA . GLY A 1 133 ? -25.254 7.687 11.928 1.00 57.16 133 GLY A CA 1
ATOM 1062 C C . GLY A 1 133 ? -24.967 6.981 10.595 1.00 57.16 133 GLY A C 1
ATOM 1063 O O . GLY A 1 133 ? -25.691 6.063 10.216 1.00 57.16 133 GLY A O 1
ATOM 1064 N N . ASP A 1 134 ? -23.906 7.388 9.896 1.00 65.88 134 ASP A N 1
ATOM 1065 C CA . ASP A 1 134 ? -23.556 6.856 8.584 1.00 65.88 134 ASP A CA 1
ATOM 1066 C C . ASP A 1 134 ? -22.552 5.707 8.662 1.00 65.88 134 ASP A C 1
ATOM 1068 O O . ASP A 1 134 ? -22.476 4.944 7.710 1.00 65.88 134 ASP A O 1
ATOM 1072 N N . TYR A 1 135 ? -21.791 5.547 9.746 1.00 77.25 135 TYR A N 1
ATOM 1073 C CA . TYR A 1 135 ? -20.727 4.529 9.860 1.00 77.25 135 TYR A CA 1
ATOM 1074 C C . TYR A 1 135 ? -21.011 3.483 10.936 1.00 77.25 135 TYR A C 1
ATOM 1076 O O . TYR A 1 135 ? -20.554 2.345 10.828 1.00 77.25 135 TYR A O 1
ATOM 1084 N N . VAL A 1 136 ? -21.810 3.850 11.938 1.00 79.56 136 VAL A N 1
ATOM 1085 C CA . VAL A 1 136 ? -22.319 2.939 12.958 1.00 79.56 136 VAL A CA 1
ATOM 1086 C C . VAL A 1 136 ? -23.808 2.743 12.727 1.00 79.56 136 VAL A C 1
ATOM 1088 O O . VAL A 1 136 ? -24.573 3.700 12.618 1.00 79.56 136 VAL A O 1
ATOM 1091 N N . LYS A 1 137 ? -24.239 1.486 12.680 1.00 78.88 137 LYS A N 1
ATOM 1092 C CA . LYS A 1 137 ? -25.654 1.118 12.583 1.00 78.88 137 LYS A CA 1
ATOM 1093 C C . LYS A 1 137 ? -25.899 -0.066 13.496 1.00 78.88 137 LYS A C 1
ATOM 1095 O O . LYS A 1 137 ? -25.080 -0.969 13.522 1.00 78.88 137 LYS A O 1
ATOM 1100 N N . ASN A 1 138 ? -27.022 -0.094 14.212 1.00 81.88 138 ASN A N 1
ATOM 1101 C CA . ASN A 1 138 ? -27.421 -1.237 15.048 1.00 81.88 138 ASN A CA 1
ATOM 1102 C C . ASN A 1 138 ? -26.286 -1.762 15.955 1.00 81.88 138 ASN A C 1
ATOM 1104 O O . ASN A 1 138 ? -26.049 -2.969 16.000 1.00 81.88 138 ASN A O 1
ATOM 1108 N N . ASP A 1 139 ? -25.569 -0.849 16.617 1.00 83.88 139 ASP A N 1
ATOM 1109 C CA . ASP A 1 139 ? -24.460 -1.164 17.531 1.00 83.88 139 ASP A CA 1
ATOM 1110 C C . ASP A 1 139 ? -23.337 -2.011 16.896 1.00 83.88 139 ASP A C 1
ATOM 1112 O O . ASP A 1 139 ? -22.707 -2.850 17.542 1.00 83.88 139 ASP A O 1
ATOM 1116 N N . PHE A 1 140 ? -23.087 -1.825 15.596 1.00 87.12 140 PHE A N 1
ATOM 1117 C CA . PHE A 1 140 ? -21.927 -2.393 14.922 1.00 87.12 140 PHE A CA 1
ATOM 1118 C C . PHE A 1 140 ? -21.211 -1.365 14.047 1.00 87.12 140 PHE A C 1
ATOM 1120 O O . PHE A 1 140 ? -21.805 -0.401 13.556 1.00 87.12 140 PHE A O 1
ATOM 1127 N N . ILE A 1 141 ? -19.933 -1.641 13.809 1.00 89.56 141 ILE A N 1
ATOM 1128 C CA . ILE A 1 141 ? -19.042 -0.907 12.911 1.00 89.56 141 ILE A CA 1
ATOM 1129 C C . ILE A 1 141 ? -18.325 -1.900 11.990 1.00 89.56 141 ILE A C 1
ATOM 1131 O O . ILE A 1 141 ? -18.052 -3.041 12.376 1.00 89.56 141 ILE A O 1
ATOM 1135 N N . GLU A 1 142 ? -18.039 -1.487 10.759 1.00 92.88 142 GLU A N 1
ATOM 1136 C CA . GLU A 1 142 ? -17.268 -2.282 9.800 1.00 92.88 142 GLU A CA 1
ATOM 1137 C C . GLU A 1 142 ? -15.935 -1.598 9.511 1.00 92.88 142 GLU A C 1
ATOM 1139 O O . GLU A 1 142 ? -15.889 -0.467 9.026 1.00 92.88 142 GLU A O 1
ATOM 1144 N N . ILE A 1 143 ? -14.850 -2.298 9.833 1.00 94.31 143 ILE A N 1
ATOM 1145 C CA . ILE A 1 143 ? -13.477 -1.815 9.712 1.00 94.31 143 ILE A CA 1
ATOM 1146 C C . ILE A 1 143 ? -12.821 -2.531 8.535 1.00 94.31 143 ILE A C 1
ATOM 1148 O O . ILE A 1 143 ? -12.927 -3.749 8.383 1.00 94.31 143 ILE A O 1
ATOM 1152 N N . GLU A 1 144 ? -12.147 -1.756 7.696 1.00 96.19 144 GLU A N 1
ATOM 1153 C CA . GLU A 1 144 ? -11.341 -2.219 6.578 1.00 96.19 144 GLU A CA 1
ATOM 1154 C C . GLU A 1 144 ? -9.881 -1.840 6.831 1.00 96.19 144 GLU A C 1
ATOM 1156 O O . GLU A 1 144 ? -9.558 -0.664 6.989 1.00 96.19 144 GLU A O 1
ATOM 1161 N N . VAL A 1 145 ? -8.993 -2.830 6.819 1.00 97.25 145 VAL A N 1
ATOM 1162 C CA . VAL A 1 145 ? -7.547 -2.619 6.873 1.00 97.25 145 VAL A CA 1
ATOM 1163 C C . VAL A 1 145 ? -6.949 -3.106 5.566 1.00 97.25 145 VAL A C 1
ATOM 1165 O O . VAL A 1 145 ? -6.972 -4.298 5.256 1.00 97.25 145 VAL A O 1
ATOM 1168 N N . PHE A 1 146 ? -6.442 -2.168 4.773 1.00 94.50 146 PHE A N 1
ATOM 1169 C CA . PHE A 1 146 ? -5.638 -2.483 3.600 1.00 94.50 146 PHE A CA 1
ATOM 1170 C C . PHE A 1 146 ? -4.189 -2.669 4.042 1.00 94.50 146 PHE A C 1
ATOM 1172 O O . PHE A 1 146 ? -3.645 -1.782 4.693 1.00 94.50 146 PHE A O 1
ATOM 1179 N N . ILE A 1 147 ? -3.581 -3.794 3.684 1.00 94.25 147 ILE A N 1
ATOM 1180 C CA . ILE A 1 147 ? -2.198 -4.127 4.027 1.00 94.25 147 ILE A CA 1
ATOM 1181 C C . ILE A 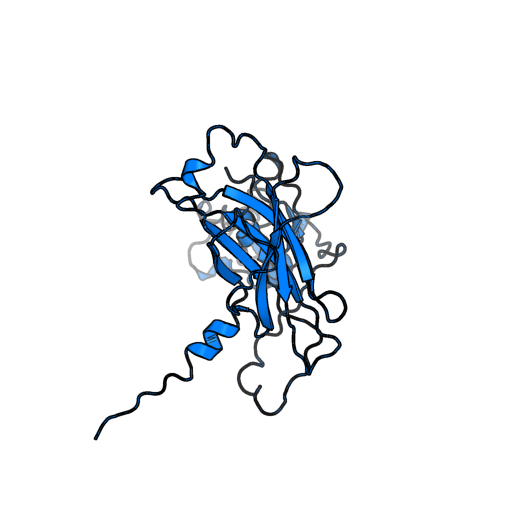1 147 ? -1.412 -4.226 2.725 1.00 94.25 147 ILE A C 1
ATOM 1183 O O . ILE A 1 147 ? -1.815 -4.945 1.809 1.00 94.25 147 ILE A O 1
ATOM 1187 N N . SER A 1 148 ? -0.295 -3.510 2.655 1.00 89.94 148 SER A N 1
ATOM 1188 C CA . SER A 1 148 ? 0.706 -3.625 1.599 1.00 89.94 148 SER A CA 1
ATOM 1189 C C . SER A 1 148 ? 2.027 -4.008 2.231 1.00 89.94 148 SER A C 1
ATOM 1191 O O . SER A 1 148 ? 2.519 -3.283 3.087 1.00 89.94 148 SER A O 1
ATOM 1193 N N . THR A 1 149 ? 2.598 -5.130 1.815 1.00 86.75 149 THR A N 1
ATOM 1194 C CA . THR A 1 149 ? 3.793 -5.699 2.428 1.00 86.75 149 THR A CA 1
ATOM 1195 C C . THR A 1 149 ? 4.858 -6.056 1.397 1.00 86.75 149 THR A C 1
ATOM 1197 O O . THR A 1 149 ? 4.574 -6.532 0.288 1.00 86.75 149 THR A O 1
ATOM 1200 N N . GLU A 1 150 ? 6.105 -5.809 1.782 1.00 84.88 150 GLU A N 1
ATOM 1201 C CA . GLU A 1 150 ? 7.280 -6.231 1.032 1.00 84.88 150 GLU A CA 1
ATOM 1202 C C . GLU A 1 150 ? 7.542 -7.730 1.223 1.00 84.88 150 GLU A C 1
ATOM 1204 O O . GLU A 1 150 ? 6.911 -8.401 2.039 1.00 84.88 150 GLU A O 1
ATOM 1209 N N . ALA A 1 151 ? 8.441 -8.297 0.416 1.00 84.56 151 ALA A N 1
ATOM 1210 C CA . ALA A 1 151 ? 8.837 -9.687 0.605 1.00 84.56 151 ALA A CA 1
ATOM 1211 C C . ALA A 1 151 ? 9.535 -9.853 1.972 1.00 84.56 151 ALA A C 1
ATOM 1213 O O . ALA A 1 151 ? 10.454 -9.087 2.269 1.00 84.56 151 ALA A O 1
ATOM 1214 N N . PRO A 1 152 ? 9.138 -10.837 2.794 1.00 89.56 152 PRO A N 1
ATOM 1215 C CA . PRO A 1 152 ? 9.756 -11.054 4.090 1.00 89.56 152 PRO A CA 1
ATOM 1216 C C . PRO A 1 152 ? 11.206 -11.518 3.950 1.00 89.56 152 PRO A C 1
ATOM 1218 O O . PRO A 1 152 ? 11.556 -12.286 3.048 1.00 89.56 152 PRO A O 1
ATOM 1221 N N . SER A 1 153 ? 12.049 -11.069 4.873 1.00 85.88 153 SER A N 1
ATOM 1222 C CA . SER A 1 153 ? 13.445 -11.478 4.994 1.00 85.88 153 SER A CA 1
ATOM 1223 C C . SER A 1 153 ? 13.599 -12.508 6.123 1.00 85.88 153 SER A C 1
ATOM 1225 O O . SER A 1 153 ? 12.678 -12.751 6.902 1.00 85.88 153 SER A O 1
ATOM 1227 N N . GLY A 1 154 ? 14.752 -13.181 6.189 1.00 79.50 154 GLY A N 1
ATOM 1228 C CA . GLY A 1 154 ? 15.076 -14.078 7.306 1.00 79.50 154 GLY A CA 1
ATOM 1229 C C . GLY A 1 154 ? 14.278 -15.388 7.376 1.00 79.50 154 GLY A C 1
ATOM 1230 O O . GLY A 1 154 ? 14.376 -16.094 8.382 1.00 79.50 154 GLY A O 1
ATOM 1231 N N . LEU A 1 155 ? 13.529 -15.734 6.321 1.00 85.50 155 LEU A N 1
ATOM 1232 C CA . LEU A 1 155 ? 12.824 -17.011 6.203 1.00 85.50 155 LEU A CA 1
ATOM 1233 C C . LEU A 1 155 ? 13.782 -18.174 5.898 1.00 85.50 155 LEU A C 1
ATOM 1235 O O . LEU A 1 155 ? 14.639 -18.080 5.013 1.00 85.50 155 LEU A O 1
ATOM 1239 N N . ILE A 1 156 ? 13.611 -19.290 6.605 1.00 78.38 156 ILE A N 1
ATOM 1240 C CA . ILE A 1 156 ? 14.271 -20.563 6.313 1.00 78.38 156 ILE A CA 1
ATOM 1241 C C . ILE A 1 156 ? 13.606 -21.169 5.074 1.00 78.38 156 ILE A C 1
ATOM 1243 O O . ILE A 1 156 ? 12.397 -21.380 5.042 1.00 78.38 156 ILE A O 1
ATOM 1247 N N . ARG A 1 157 ? 14.407 -21.445 4.041 1.00 69.75 157 ARG A N 1
ATOM 1248 C CA . ARG A 1 157 ? 13.932 -22.057 2.793 1.00 69.75 157 ARG A CA 1
ATOM 1249 C C . ARG A 1 157 ? 13.835 -23.570 2.959 1.00 69.75 157 ARG A C 1
ATOM 1251 O O . ARG A 1 157 ? 14.836 -24.214 3.283 1.00 69.75 157 ARG A O 1
ATOM 1258 N N . ASP A 1 158 ? 12.667 -24.141 2.686 1.00 56.28 158 ASP A N 1
ATOM 1259 C CA . ASP A 1 158 ? 12.498 -25.590 2.617 1.00 56.28 158 ASP A CA 1
ATOM 1260 C C . ASP A 1 158 ? 12.963 -26.074 1.238 1.00 56.28 158 ASP A C 1
ATOM 1262 O O . ASP A 1 158 ? 12.239 -26.020 0.244 1.00 56.28 158 ASP A O 1
ATOM 1266 N N . THR A 1 159 ? 14.178 -26.617 1.179 1.00 49.28 159 THR A N 1
ATOM 1267 C CA . THR A 1 159 ? 14.783 -27.165 -0.053 1.00 49.28 159 THR A CA 1
ATOM 1268 C C . THR A 1 159 ? 13.981 -28.299 -0.717 1.00 49.28 159 THR A C 1
ATOM 1270 O O . THR A 1 159 ? 14.316 -28.701 -1.828 1.00 49.28 159 THR A O 1
ATOM 1273 N N . ALA A 1 160 ? 12.909 -28.796 -0.090 1.00 47.53 160 ALA A N 1
ATOM 1274 C CA . ALA A 1 160 ? 12.063 -29.863 -0.622 1.00 47.53 160 ALA A CA 1
ATOM 1275 C C . ALA A 1 160 ? 10.859 -29.385 -1.465 1.00 47.53 160 ALA A C 1
ATOM 1277 O O . ALA A 1 160 ? 10.371 -30.169 -2.274 1.00 47.53 160 ALA A O 1
ATOM 1278 N N . ASN A 1 161 ? 10.401 -28.130 -1.332 1.00 45.56 161 ASN A N 1
ATOM 1279 C CA . ASN A 1 161 ? 9.213 -27.624 -2.052 1.00 45.56 161 ASN A CA 1
ATOM 1280 C C . ASN A 1 161 ? 9.491 -26.440 -3.001 1.00 45.56 161 ASN A C 1
ATOM 1282 O O . ASN A 1 161 ? 8.625 -26.074 -3.792 1.00 45.56 161 ASN A O 1
ATOM 1286 N N . ASP A 1 162 ? 10.708 -25.890 -3.009 1.00 47.94 162 ASP A N 1
ATOM 1287 C CA . ASP A 1 162 ? 11.040 -24.650 -3.730 1.00 47.94 162 ASP A CA 1
ATOM 1288 C C . ASP A 1 162 ? 11.644 -24.849 -5.138 1.00 47.94 162 ASP A C 1
ATOM 1290 O O . ASP A 1 162 ? 12.315 -23.963 -5.664 1.00 47.94 162 ASP A O 1
ATOM 1294 N N . ILE A 1 163 ? 11.385 -25.973 -5.818 1.00 44.25 163 ILE A N 1
ATOM 1295 C CA . ILE A 1 163 ? 11.809 -26.144 -7.229 1.00 44.25 163 ILE A CA 1
ATOM 1296 C C . ILE A 1 163 ? 10.941 -25.307 -8.204 1.00 44.25 163 ILE A C 1
ATOM 1298 O O . ILE A 1 163 ? 11.239 -25.230 -9.392 1.00 44.25 163 ILE A O 1
ATOM 1302 N N . GLN A 1 164 ? 9.910 -24.594 -7.732 1.00 46.72 164 GLN A N 1
ATOM 1303 C CA . GLN A 1 164 ? 9.076 -23.727 -8.588 1.00 46.72 164 GLN A CA 1
ATOM 1304 C C . GLN A 1 164 ? 9.116 -22.223 -8.265 1.00 46.72 164 GLN A C 1
ATOM 1306 O O . GLN A 1 164 ? 8.394 -21.462 -8.905 1.00 46.72 164 GLN A O 1
ATOM 1311 N N . ALA A 1 165 ? 9.969 -21.761 -7.342 1.00 48.25 165 ALA A N 1
ATOM 1312 C CA . ALA A 1 165 ? 10.029 -20.339 -6.963 1.00 48.25 165 ALA A CA 1
ATOM 1313 C C . ALA A 1 165 ? 11.425 -19.690 -7.061 1.00 48.25 165 ALA A C 1
ATOM 1315 O O . ALA A 1 165 ? 11.615 -18.561 -6.609 1.00 48.25 165 ALA A O 1
ATOM 1316 N N . LEU A 1 166 ? 12.405 -20.361 -7.673 1.00 44.28 166 LEU A N 1
ATOM 1317 C CA . LEU A 1 166 ? 13.758 -19.829 -7.876 1.00 44.28 166 LEU A CA 1
ATOM 1318 C C . LEU A 1 166 ? 13.930 -19.188 -9.260 1.00 44.28 166 LEU A C 1
ATOM 1320 O O . LEU A 1 166 ? 14.776 -19.632 -10.028 1.00 44.28 166 LEU A O 1
ATOM 1324 N N . ASP A 1 167 ? 13.157 -18.141 -9.569 1.00 38.16 167 ASP A N 1
ATOM 1325 C CA . ASP A 1 167 ? 13.495 -17.289 -10.727 1.00 38.16 167 ASP A CA 1
ATOM 1326 C C . ASP A 1 167 ? 13.467 -15.772 -10.483 1.00 38.16 167 ASP A C 1
ATOM 1328 O O . ASP A 1 167 ? 14.008 -15.034 -11.294 1.00 38.16 167 ASP A O 1
ATOM 1332 N N . HIS A 1 168 ? 12.956 -15.246 -9.361 1.00 47.47 168 HIS A N 1
ATOM 1333 C CA . HIS A 1 168 ? 12.948 -13.785 -9.149 1.00 47.47 168 HIS A CA 1
ATOM 1334 C C . HIS A 1 168 ? 13.397 -13.386 -7.739 1.00 47.47 168 HIS A C 1
ATOM 1336 O O . HIS A 1 168 ? 12.606 -12.956 -6.901 1.00 47.47 168 HIS A O 1
ATOM 1342 N N . LEU A 1 169 ? 14.701 -13.523 -7.487 1.00 37.47 169 LEU A N 1
ATOM 1343 C CA . LEU A 1 169 ? 15.394 -12.709 -6.489 1.00 37.47 169 LEU A CA 1
ATOM 1344 C C . LEU A 1 169 ? 15.630 -11.322 -7.098 1.00 37.47 169 LEU A C 1
ATOM 1346 O O . LEU A 1 169 ? 16.697 -11.076 -7.650 1.00 37.47 169 LEU A O 1
ATOM 1350 N N . ASP A 1 170 ? 14.652 -10.427 -6.991 1.00 35.31 170 ASP A N 1
ATOM 1351 C CA . ASP A 1 170 ? 14.958 -8.999 -7.037 1.00 35.31 170 ASP A CA 1
ATOM 1352 C C . ASP A 1 170 ? 15.320 -8.570 -5.616 1.00 35.31 170 ASP A C 1
ATOM 1354 O O . ASP A 1 170 ? 14.498 -8.608 -4.695 1.00 35.31 170 ASP A O 1
ATOM 1358 N N . SER A 1 171 ? 16.581 -8.185 -5.441 1.00 41.88 171 SER A N 1
ATOM 1359 C CA . SER A 1 171 ? 16.993 -7.323 -4.345 1.00 41.88 171 SER A CA 1
ATOM 1360 C C . SER A 1 171 ? 16.130 -6.053 -4.341 1.00 41.88 171 SER A C 1
ATOM 1362 O O . SER A 1 171 ? 15.593 -5.653 -5.377 1.00 41.88 171 SER A O 1
ATOM 1364 N N . ASP A 1 172 ? 15.973 -5.433 -3.168 1.00 35.19 172 ASP A N 1
ATOM 1365 C CA . ASP A 1 172 ? 15.967 -3.973 -2.948 1.00 35.19 172 ASP A CA 1
ATOM 1366 C C . ASP A 1 172 ? 14.957 -3.572 -1.861 1.00 35.19 172 ASP A C 1
ATOM 1368 O O . ASP A 1 172 ? 13.825 -3.182 -2.136 1.00 35.19 172 ASP A O 1
ATOM 1372 N N . VAL A 1 173 ? 15.388 -3.577 -0.601 1.00 38.78 173 VAL A N 1
ATOM 1373 C CA . VAL A 1 173 ? 14.937 -2.561 0.358 1.00 38.78 173 VAL A CA 1
ATOM 1374 C C . VAL A 1 173 ? 15.953 -1.432 0.252 1.00 38.78 173 VAL A C 1
ATOM 1376 O O . VAL A 1 173 ? 17.140 -1.638 0.493 1.00 38.78 173 VAL A O 1
ATOM 1379 N N . ALA A 1 174 ? 15.492 -0.255 -0.165 1.00 36.09 174 ALA A N 1
ATOM 1380 C CA . ALA A 1 174 ? 16.275 0.964 -0.076 1.00 36.09 174 ALA A CA 1
ATOM 1381 C C . ALA A 1 174 ? 16.248 1.427 1.385 1.00 36.09 174 ALA A C 1
ATOM 1383 O O . ALA A 1 174 ? 15.228 1.913 1.869 1.00 36.09 174 ALA A O 1
ATOM 1384 N N . THR A 1 175 ? 17.369 1.265 2.081 1.00 36.41 175 THR A N 1
ATOM 1385 C CA . THR A 1 175 ? 17.712 2.093 3.239 1.00 36.41 175 THR A CA 1
ATOM 1386 C C . THR A 1 175 ? 17.905 3.546 2.783 1.00 36.41 175 THR A C 1
ATOM 1388 O O . THR A 1 175 ? 18.212 3.781 1.609 1.00 36.41 175 THR A O 1
ATOM 1391 N N . PRO A 1 176 ? 17.739 4.550 3.663 1.00 43.41 176 PRO A N 1
ATOM 1392 C CA . PRO A 1 176 ? 18.182 5.897 3.339 1.00 43.41 176 PRO A CA 1
ATOM 1393 C C . PRO A 1 176 ? 19.710 5.869 3.171 1.00 43.41 176 PRO A C 1
ATOM 1395 O O . PRO A 1 176 ? 20.414 5.456 4.087 1.00 43.41 176 PRO A O 1
ATOM 1398 N N . GLU A 1 177 ? 20.159 6.298 1.984 1.00 45.38 177 GLU A N 1
ATOM 1399 C CA . GLU A 1 177 ? 21.522 6.233 1.411 1.00 45.38 177 GLU A CA 1
ATOM 1400 C C . GLU A 1 177 ? 21.834 4.832 0.829 1.00 45.38 177 GLU A C 1
ATOM 1402 O O . GLU A 1 177 ? 21.966 3.862 1.562 1.00 45.38 177 GLU A O 1
ATOM 1407 N N . VAL A 1 178 ? 21.888 4.579 -0.489 1.00 48.75 178 VAL A N 1
ATOM 1408 C CA . VAL A 1 178 ? 22.474 5.338 -1.609 1.00 48.75 178 VAL A CA 1
ATOM 1409 C C . VAL A 1 178 ? 21.679 5.016 -2.891 1.00 48.75 178 VAL A C 1
ATOM 1411 O O . VAL A 1 178 ? 21.738 3.897 -3.398 1.00 48.75 178 VAL A O 1
ATOM 1414 N N . GLY A 1 179 ? 20.919 5.972 -3.435 1.00 54.12 179 GLY A N 1
ATOM 1415 C CA . GLY A 1 179 ? 20.563 5.891 -4.858 1.00 54.12 179 GLY A CA 1
ATOM 1416 C C . GLY A 1 179 ? 21.854 6.019 -5.663 1.00 54.12 179 GLY A C 1
ATOM 1417 O O . GLY A 1 179 ? 22.745 6.740 -5.224 1.00 54.12 179 GLY A O 1
ATOM 1418 N N . LEU A 1 180 ? 21.999 5.317 -6.790 1.00 60.25 180 LEU A N 1
ATOM 1419 C CA . LEU A 1 180 ? 23.200 5.491 -7.613 1.00 60.25 180 LEU A CA 1
ATOM 1420 C C . LEU A 1 180 ? 23.370 6.986 -7.938 1.00 60.25 180 LEU A C 1
ATOM 1422 O O . LEU A 1 180 ? 22.489 7.578 -8.567 1.00 60.25 180 LEU A O 1
ATOM 1426 N N . ASP A 1 181 ? 24.498 7.575 -7.530 1.00 60.62 181 ASP A N 1
ATOM 1427 C CA . ASP A 1 181 ? 24.917 8.916 -7.946 1.00 60.62 181 ASP A CA 1
ATOM 1428 C C . ASP A 1 181 ? 25.376 8.840 -9.405 1.00 60.62 181 ASP A C 1
ATOM 1430 O O . ASP A 1 181 ? 26.562 8.799 -9.734 1.00 60.62 181 ASP A O 1
ATOM 1434 N N . ILE A 1 182 ? 24.405 8.729 -10.309 1.00 65.94 182 ILE A N 1
ATOM 1435 C CA . ILE A 1 182 ? 24.655 8.757 -11.744 1.00 65.94 182 ILE A CA 1
ATOM 1436 C C . ILE A 1 182 ? 24.755 10.224 -12.159 1.00 65.94 182 ILE A C 1
ATOM 1438 O O . ILE A 1 182 ? 23.875 11.004 -11.786 1.00 65.94 182 ILE A O 1
ATOM 1442 N N . PRO A 1 183 ? 25.766 10.618 -12.957 1.00 64.56 183 PRO A N 1
ATOM 1443 C CA . PRO A 1 183 ? 25.831 11.960 -13.515 1.00 64.56 183 PRO A CA 1
ATOM 1444 C C . PRO A 1 183 ? 24.524 12.298 -14.246 1.00 64.56 183 PRO A C 1
ATOM 1446 O O . PRO A 1 183 ? 24.208 11.759 -15.313 1.00 64.56 183 PRO A O 1
ATOM 1449 N N . ILE A 1 184 ? 23.737 13.179 -13.629 1.00 64.12 184 ILE A N 1
ATOM 1450 C CA . ILE A 1 184 ? 22.395 13.560 -14.086 1.00 64.12 184 ILE A CA 1
ATOM 1451 C C . ILE A 1 184 ? 22.470 14.173 -15.496 1.00 64.12 184 ILE A C 1
ATOM 1453 O O . ILE A 1 184 ? 21.593 13.951 -16.330 1.00 64.12 184 ILE A O 1
ATOM 1457 N N . GLU A 1 185 ? 23.576 14.853 -15.800 1.00 66.50 185 GLU A N 1
ATOM 1458 C CA . GLU A 1 185 ? 23.841 15.523 -17.076 1.00 66.50 185 GLU A CA 1
ATOM 1459 C C . GLU A 1 185 ? 23.824 14.594 -18.306 1.00 66.50 185 GLU A C 1
ATOM 1461 O O . GLU A 1 185 ? 23.438 15.031 -19.388 1.00 66.50 185 GLU A O 1
ATOM 1466 N N . PHE A 1 186 ? 24.163 13.306 -18.157 1.00 71.06 186 PHE A N 1
ATOM 1467 C CA . PHE A 1 186 ? 24.182 12.341 -19.271 1.00 71.06 186 PHE A CA 1
ATOM 1468 C C . PHE A 1 186 ? 22.967 11.407 -19.303 1.00 71.06 186 PHE A C 1
ATOM 1470 O O . PHE A 1 186 ? 22.859 10.554 -20.185 1.00 71.06 186 PHE A O 1
ATOM 1477 N N . THR A 1 187 ? 22.053 11.546 -18.343 1.00 82.19 187 THR A N 1
ATOM 1478 C CA . THR A 1 187 ? 20.899 10.647 -18.175 1.00 82.19 187 THR A CA 1
ATOM 1479 C C . THR A 1 187 ? 19.549 11.346 -18.288 1.00 82.19 187 THR A C 1
ATOM 1481 O O . THR A 1 187 ? 18.512 10.680 -18.315 1.00 82.19 187 THR A O 1
ATOM 1484 N N . GLN A 1 188 ? 19.540 12.672 -18.425 1.00 91.25 188 GLN A N 1
ATOM 1485 C CA . GLN A 1 188 ? 18.346 13.456 -18.722 1.00 91.25 188 GLN A CA 1
ATOM 1486 C C . GLN A 1 188 ? 17.968 13.394 -20.203 1.00 91.25 188 GLN A C 1
ATOM 1488 O O . GLN A 1 188 ? 18.803 13.280 -21.101 1.00 91.25 188 GLN A O 1
ATOM 1493 N N . CYS A 1 189 ? 16.671 13.515 -20.476 1.00 93.88 189 CYS A N 1
ATOM 1494 C CA . CYS A 1 189 ? 16.207 13.716 -21.838 1.00 93.88 189 CYS A CA 1
ATOM 1495 C C . CYS A 1 189 ? 16.625 15.115 -22.332 1.00 93.88 189 CYS A C 1
ATOM 1497 O O . CYS A 1 189 ? 16.309 16.097 -21.664 1.00 93.88 189 CYS A O 1
ATOM 1499 N N . PRO A 1 190 ? 17.223 15.252 -23.530 1.00 93.19 190 PRO A N 1
ATOM 1500 C CA . PRO A 1 190 ? 17.696 16.540 -24.054 1.00 93.19 190 PRO A CA 1
ATOM 1501 C C . PRO A 1 190 ? 16.568 17.514 -24.439 1.00 93.19 190 PRO A C 1
ATOM 1503 O O . PRO A 1 190 ? 16.847 18.630 -24.859 1.00 93.19 190 PRO A O 1
ATOM 1506 N N . ILE A 1 191 ? 15.305 17.078 -24.363 1.00 94.62 191 ILE A N 1
ATOM 1507 C CA . ILE A 1 191 ? 14.132 17.876 -24.741 1.00 94.62 191 ILE A CA 1
ATOM 1508 C C . ILE A 1 191 ? 13.460 18.461 -23.498 1.00 94.62 191 ILE A C 1
ATOM 1510 O O . ILE A 1 191 ? 13.232 19.663 -23.440 1.00 94.62 191 ILE A O 1
ATOM 1514 N N . CYS A 1 192 ? 13.119 17.620 -22.515 1.00 94.06 192 CYS A N 1
ATOM 1515 C CA . CYS A 1 192 ? 12.445 18.070 -21.294 1.00 94.06 192 CYS A CA 1
ATOM 1516 C C . CYS A 1 192 ? 13.394 18.320 -20.118 1.00 94.06 192 CYS A C 1
ATOM 1518 O O . CYS A 1 192 ? 12.945 18.813 -19.093 1.00 94.06 192 CYS A O 1
ATOM 1520 N N . TYR A 1 193 ? 14.678 17.968 -20.243 1.00 91.06 193 TYR A N 1
ATOM 1521 C CA . TYR A 1 193 ? 15.688 18.069 -19.181 1.00 91.06 193 TYR A CA 1
ATOM 1522 C C . TYR A 1 193 ? 15.340 17.292 -17.902 1.00 91.06 193 TYR A C 1
ATOM 1524 O O . TYR A 1 193 ? 15.946 17.486 -16.854 1.00 91.06 193 TYR A O 1
ATOM 1532 N N . GLU A 1 194 ? 14.387 16.364 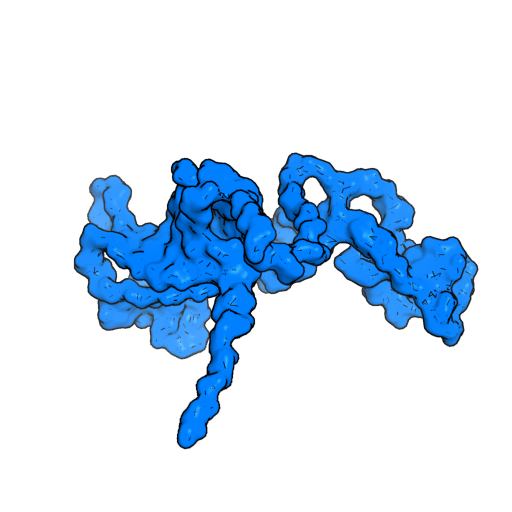-17.982 1.00 89.94 194 GLU A N 1
ATOM 1533 C CA . GLU A 1 194 ? 14.031 15.477 -16.881 1.00 89.94 194 GLU A CA 1
ATOM 1534 C C . GLU A 1 194 ? 14.697 14.114 -17.045 1.00 89.94 194 GLU A C 1
ATOM 1536 O O . GLU A 1 194 ? 14.887 13.612 -18.161 1.00 89.94 194 GLU A O 1
ATOM 1541 N N . LEU A 1 195 ? 14.989 13.474 -15.911 1.00 90.06 195 LEU A N 1
ATOM 1542 C CA . LEU A 1 195 ? 15.302 12.052 -15.889 1.00 90.06 195 LEU A CA 1
ATOM 1543 C C . LEU A 1 195 ? 14.094 11.278 -16.435 1.00 90.06 195 LEU A C 1
ATOM 1545 O O . LEU A 1 195 ? 12.972 11.479 -15.954 1.00 90.06 195 LEU A O 1
ATOM 1549 N N . PRO A 1 196 ? 14.275 10.391 -17.429 1.00 92.56 196 PRO A N 1
ATOM 1550 C CA . PRO A 1 196 ? 13.185 9.575 -17.930 1.00 92.56 196 PRO A CA 1
ATOM 1551 C C . PRO A 1 196 ? 12.506 8.831 -16.778 1.00 92.56 196 PRO A C 1
ATOM 1553 O O . PRO A 1 196 ? 13.171 8.162 -15.996 1.00 92.56 196 PRO A O 1
ATOM 1556 N N . ARG A 1 197 ? 11.176 8.923 -16.684 1.00 90.19 197 ARG A N 1
ATOM 1557 C CA . ARG A 1 197 ? 10.379 8.238 -15.646 1.00 90.19 197 ARG A CA 1
ATOM 1558 C C . ARG A 1 197 ? 9.886 6.844 -16.058 1.00 90.19 197 ARG A C 1
ATOM 1560 O O . ARG A 1 197 ? 9.462 6.073 -15.208 1.00 90.19 197 ARG A O 1
ATOM 1567 N N . LYS A 1 198 ? 9.906 6.535 -17.361 1.00 90.62 198 LYS A N 1
ATOM 1568 C CA . LYS A 1 198 ? 9.490 5.245 -17.947 1.00 90.62 198 LYS A CA 1
ATOM 1569 C C . LYS A 1 198 ? 10.429 4.844 -19.090 1.00 90.62 198 LYS A C 1
ATOM 1571 O O . LYS A 1 198 ? 11.644 4.876 -18.902 1.00 90.62 198 LYS A O 1
ATOM 1576 N N . GLU A 1 199 ? 9.905 4.485 -20.260 1.00 94.81 199 GLU A N 1
ATOM 1577 C CA . GLU A 1 199 ? 10.702 3.993 -21.377 1.00 94.81 199 GLU A CA 1
ATOM 1578 C C . GLU A 1 199 ? 11.775 5.004 -21.800 1.00 94.81 199 GLU A C 1
ATOM 1580 O O . GLU A 1 199 ? 11.527 6.219 -21.877 1.00 94.81 199 GLU A O 1
ATOM 1585 N N . VAL A 1 200 ? 12.967 4.476 -22.072 1.00 96.00 200 VAL A N 1
ATOM 1586 C CA . VAL A 1 200 ? 14.101 5.231 -22.600 1.00 96.00 200 VAL A CA 1
ATOM 1587 C C . VAL A 1 200 ? 14.371 4.755 -24.013 1.00 96.00 200 VAL A C 1
ATOM 1589 O O . VAL A 1 200 ? 14.606 3.574 -24.257 1.00 96.00 200 VAL A O 1
ATOM 1592 N N . TYR A 1 201 ? 14.342 5.681 -24.957 1.00 96.44 201 TYR A N 1
ATOM 1593 C CA . TYR A 1 201 ? 14.636 5.416 -26.355 1.00 96.44 201 TYR A CA 1
ATOM 1594 C C . TYR A 1 201 ? 16.038 5.904 -26.688 1.00 96.44 201 TYR A C 1
ATOM 1596 O O . TYR A 1 201 ? 16.455 6.936 -26.179 1.00 96.44 201 TYR A O 1
ATOM 1604 N N . GLN A 1 202 ? 16.752 5.182 -27.543 1.00 95.69 202 GLN A N 1
ATOM 1605 C CA . GLN A 1 202 ? 18.120 5.463 -27.950 1.00 95.69 202 GLN A CA 1
ATOM 1606 C C . GLN A 1 202 ? 18.235 5.411 -29.475 1.00 95.69 202 GLN A C 1
ATOM 1608 O O . GLN A 1 202 ? 17.841 4.419 -30.093 1.00 95.69 202 GLN A O 1
ATOM 1613 N N . CYS A 1 203 ? 18.762 6.472 -30.089 1.00 95.44 203 CYS A N 1
ATOM 1614 C CA . CYS A 1 203 ? 19.045 6.472 -31.527 1.00 95.44 203 CYS A CA 1
ATOM 1615 C C . CYS A 1 203 ? 20.274 5.609 -31.858 1.00 95.44 203 CYS A C 1
ATOM 1617 O O . CYS A 1 203 ? 21.038 5.241 -30.968 1.00 95.44 203 CYS A O 1
ATOM 1619 N N . MET A 1 204 ? 20.525 5.351 -33.144 1.00 93.12 204 MET A N 1
ATOM 1620 C CA . MET A 1 204 ? 21.688 4.562 -33.589 1.00 93.12 204 MET A CA 1
ATOM 1621 C C . MET A 1 204 ? 23.053 5.103 -33.125 1.00 93.12 204 MET A C 1
ATOM 1623 O O . MET A 1 204 ? 23.994 4.330 -32.982 1.00 93.12 204 MET A O 1
ATOM 1627 N N . ASN A 1 205 ? 23.158 6.407 -32.846 1.00 93.12 205 ASN A N 1
ATOM 1628 C CA . ASN A 1 205 ? 24.389 7.032 -32.341 1.00 93.12 205 ASN A CA 1
ATOM 1629 C C . ASN A 1 205 ? 24.472 7.065 -30.805 1.00 93.12 205 ASN A C 1
ATOM 1631 O O . ASN A 1 205 ? 25.384 7.670 -30.255 1.00 93.12 205 ASN A O 1
ATOM 1635 N N . GLY A 1 206 ? 23.511 6.467 -30.101 1.00 91.81 206 GLY A N 1
ATOM 1636 C CA . GLY A 1 206 ? 23.559 6.313 -28.651 1.00 91.81 206 GLY A CA 1
ATOM 1637 C C . GLY A 1 206 ? 22.862 7.401 -27.823 1.00 91.81 206 GLY A C 1
ATOM 1638 O O . GLY A 1 206 ? 22.768 7.237 -26.609 1.00 91.81 206 GLY A O 1
ATOM 1639 N N . HIS A 1 207 ? 22.322 8.457 -28.441 1.00 94.25 207 HIS A N 1
ATOM 1640 C CA . HIS A 1 207 ? 21.602 9.541 -27.754 1.00 94.25 207 HIS A CA 1
ATOM 1641 C C . HIS A 1 207 ? 20.217 9.118 -27.267 1.00 94.25 207 HIS A C 1
ATOM 1643 O O . HIS A 1 207 ? 19.500 8.421 -27.989 1.00 94.25 207 HIS A O 1
ATOM 1649 N N . ILE A 1 208 ? 19.820 9.593 -26.084 1.00 94.88 208 ILE A N 1
ATOM 1650 C CA . ILE A 1 208 ? 18.610 9.137 -25.395 1.00 94.88 208 ILE A CA 1
ATOM 1651 C C . ILE A 1 208 ? 17.437 10.122 -25.494 1.00 94.88 208 ILE A C 1
ATOM 1653 O O . ILE A 1 208 ? 17.618 11.333 -25.582 1.00 94.88 208 ILE A O 1
ATOM 1657 N N . ILE A 1 209 ? 16.207 9.606 -25.455 1.00 95.50 209 ILE A N 1
ATOM 1658 C CA . ILE A 1 209 ? 14.949 10.367 -25.454 1.00 95.50 209 ILE A CA 1
ATOM 1659 C C . ILE A 1 209 ? 13.953 9.660 -24.524 1.00 95.50 209 ILE A C 1
ATOM 1661 O O . ILE A 1 209 ? 13.824 8.437 -24.567 1.00 95.50 209 ILE A O 1
ATOM 1665 N N . CYS A 1 210 ? 13.225 10.398 -23.681 1.00 95.94 210 CYS A N 1
ATOM 1666 C CA . CYS A 1 210 ? 12.224 9.800 -22.793 1.00 95.94 210 CYS A CA 1
ATOM 1667 C C . CYS A 1 210 ? 10.915 9.454 -23.529 1.00 95.94 210 CYS A C 1
ATOM 1669 O O . CYS A 1 210 ? 10.610 9.985 -24.601 1.00 95.94 210 CYS A O 1
ATOM 1671 N N . HIS A 1 211 ? 10.097 8.605 -22.906 1.00 94.62 211 HIS A N 1
ATOM 1672 C CA . HIS A 1 211 ? 8.784 8.209 -23.423 1.00 94.62 211 HIS A CA 1
ATOM 1673 C C . HIS A 1 211 ? 7.798 9.350 -23.702 1.00 94.62 211 HIS A C 1
ATOM 1675 O O . HIS A 1 211 ? 6.949 9.198 -24.575 1.00 94.62 211 HIS A O 1
ATOM 1681 N N . LEU A 1 212 ? 7.904 10.484 -23.003 1.00 94.94 212 LEU A N 1
ATOM 1682 C CA . LEU A 1 212 ? 7.024 11.636 -23.223 1.00 94.94 212 LEU A CA 1
ATOM 1683 C C . LEU A 1 212 ? 7.420 12.423 -24.473 1.00 94.94 212 LEU A C 1
ATOM 1685 O O . LEU A 1 212 ? 6.563 12.907 -25.207 1.00 94.94 212 LEU A O 1
ATOM 1689 N N . CYS A 1 213 ? 8.721 12.544 -24.731 1.00 96.88 213 CYS A N 1
ATOM 1690 C CA . CYS A 1 213 ? 9.222 13.346 -25.840 1.00 96.88 213 CYS A CA 1
ATOM 1691 C C . CYS A 1 213 ? 9.291 12.556 -27.147 1.00 96.88 213 CYS A C 1
ATOM 1693 O O . CYS A 1 213 ? 9.093 13.140 -28.210 1.00 96.88 213 CYS A O 1
ATOM 1695 N N . LYS A 1 214 ? 9.528 11.236 -27.097 1.00 94.75 214 LYS A N 1
ATOM 1696 C CA . LYS A 1 214 ? 9.688 10.416 -28.307 1.00 94.75 214 LYS A CA 1
ATOM 1697 C C . LYS A 1 214 ? 8.510 10.497 -29.301 1.00 94.75 214 LYS A C 1
ATOM 1699 O O . LYS A 1 214 ? 8.786 10.558 -30.501 1.00 94.75 214 LYS A O 1
ATOM 1704 N N . PRO A 1 215 ? 7.230 10.501 -28.881 1.00 94.44 215 PRO A N 1
ATOM 1705 C CA . PRO A 1 215 ? 6.105 10.648 -29.809 1.00 94.44 215 PRO A CA 1
ATOM 1706 C C . PRO A 1 215 ? 6.116 11.964 -30.599 1.00 94.44 215 PRO A C 1
ATOM 1708 O O . PRO A 1 215 ? 5.543 12.024 -31.680 1.00 94.44 215 PRO A O 1
ATOM 1711 N N . ASN A 1 216 ? 6.796 12.995 -30.087 1.00 95.31 216 ASN A N 1
ATOM 1712 C CA . ASN A 1 216 ? 6.804 14.348 -30.646 1.00 95.31 216 ASN A CA 1
ATOM 1713 C C . ASN A 1 216 ? 8.018 14.631 -31.547 1.00 95.31 216 ASN A C 1
ATOM 1715 O O . ASN A 1 216 ? 8.203 15.762 -31.988 1.00 95.31 216 ASN A O 1
ATOM 1719 N N . VAL A 1 217 ? 8.861 13.626 -31.814 1.00 93.62 217 VAL A N 1
ATOM 1720 C CA . VAL A 1 217 ? 10.070 13.774 -32.634 1.00 93.62 217 VAL A CA 1
ATOM 1721 C C . VAL A 1 217 ? 10.237 12.622 -33.625 1.00 93.62 217 VAL A C 1
ATOM 1723 O O . VAL A 1 217 ? 10.057 11.441 -33.302 1.00 93.62 217 VAL A O 1
ATOM 1726 N N . ASN A 1 218 ? 10.634 12.980 -34.845 1.00 94.25 218 ASN A N 1
ATOM 1727 C CA . ASN A 1 218 ? 10.936 12.065 -35.949 1.00 94.25 218 ASN A CA 1
ATOM 1728 C C . ASN A 1 218 ? 12.439 11.989 -36.276 1.00 94.25 218 ASN A C 1
ATOM 1730 O O . ASN A 1 218 ? 12.826 11.276 -37.197 1.00 94.25 218 ASN A O 1
ATOM 1734 N N . ALA A 1 219 ? 13.280 12.704 -35.529 1.00 95.00 219 ALA A N 1
ATOM 1735 C CA . ALA A 1 219 ? 14.731 12.654 -35.623 1.00 95.00 219 ALA A CA 1
ATOM 1736 C C . ALA A 1 219 ? 15.359 12.879 -34.243 1.00 95.00 219 ALA A C 1
ATOM 1738 O O . ALA A 1 219 ? 14.733 13.433 -33.334 1.00 95.00 219 ALA A O 1
ATOM 1739 N N . CYS A 1 220 ? 16.605 12.443 -34.077 1.00 95.56 220 CYS A N 1
ATOM 1740 C CA . CYS A 1 220 ? 17.362 12.650 -32.856 1.00 95.56 220 CYS A CA 1
ATOM 1741 C C . CYS A 1 220 ? 17.656 14.150 -32.667 1.00 95.56 220 CYS A C 1
ATOM 1743 O O . CYS A 1 220 ? 18.290 14.745 -33.539 1.00 95.56 220 CYS A O 1
ATOM 1745 N N . PRO A 1 221 ? 17.285 14.759 -31.526 1.00 94.06 221 PRO A N 1
ATOM 1746 C CA . PRO A 1 221 ? 17.510 16.185 -31.278 1.00 94.06 221 PRO A CA 1
ATOM 1747 C C . PRO A 1 221 ? 18.995 16.544 -31.111 1.00 94.06 221 PRO A C 1
ATOM 1749 O O . PRO A 1 221 ? 19.351 17.710 -31.214 1.00 94.06 221 PRO A O 1
ATOM 1752 N N . GLN A 1 222 ? 19.860 15.556 -30.858 1.00 94.06 222 GLN A N 1
ATOM 1753 C CA . GLN A 1 222 ? 21.293 15.769 -30.629 1.00 94.06 222 GLN A CA 1
ATOM 1754 C C . GLN A 1 222 ? 22.138 15.556 -31.892 1.00 94.06 222 GLN A C 1
ATOM 1756 O O . GLN A 1 222 ? 23.082 16.301 -32.120 1.00 94.06 222 GLN A O 1
ATOM 1761 N N . CYS A 1 223 ? 21.815 14.558 -32.725 1.00 95.44 223 CYS A N 1
ATOM 1762 C CA . CYS A 1 223 ? 22.610 14.230 -33.920 1.00 95.44 223 CYS A CA 1
ATOM 1763 C C . CYS A 1 223 ? 21.843 14.267 -35.243 1.00 95.44 223 CYS A C 1
ATOM 1765 O O . CYS A 1 223 ? 22.412 13.923 -36.274 1.00 95.44 223 CYS A O 1
ATOM 1767 N N . THR A 1 224 ? 20.567 14.659 -35.245 1.00 94.44 224 THR A N 1
ATOM 1768 C CA . THR A 1 224 ? 19.709 14.820 -36.438 1.00 94.44 224 THR A CA 1
ATOM 1769 C C . THR A 1 224 ? 19.416 13.551 -37.250 1.00 94.44 224 THR A C 1
ATOM 1771 O O . THR A 1 224 ? 18.697 13.617 -38.245 1.00 94.44 224 THR A O 1
ATOM 1774 N N . VAL A 1 225 ? 19.896 12.379 -36.809 1.00 93.12 225 VAL A N 1
ATOM 1775 C CA . VAL A 1 225 ? 19.550 11.076 -37.406 1.00 93.12 225 VAL A CA 1
ATOM 1776 C C . VAL A 1 225 ? 18.038 10.885 -37.368 1.00 93.12 225 VAL A C 1
ATOM 1778 O O . VAL A 1 225 ? 17.428 11.0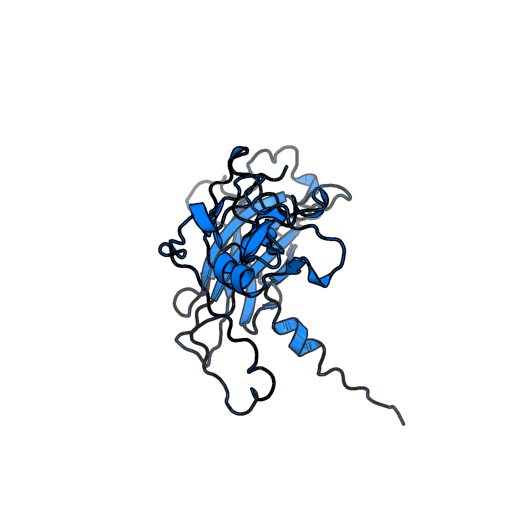04 -36.305 1.00 93.12 225 VAL A O 1
ATOM 1781 N N . LYS A 1 226 ? 17.436 10.600 -38.521 1.00 94.75 226 LYS A N 1
ATOM 1782 C CA . LYS A 1 226 ? 15.992 10.399 -38.648 1.00 94.75 226 LYS A CA 1
ATOM 1783 C C . LYS A 1 226 ? 15.560 9.033 -38.120 1.00 94.75 226 LYS A C 1
ATOM 1785 O O . LYS A 1 226 ? 16.345 8.096 -38.089 1.00 94.75 226 LYS A O 1
ATOM 1790 N N . PHE A 1 227 ? 14.296 8.943 -37.725 1.00 93.44 227 PHE A N 1
ATOM 1791 C CA . PHE A 1 227 ? 13.632 7.719 -37.285 1.00 93.44 227 PHE A CA 1
ATOM 1792 C C . PHE A 1 227 ? 12.684 7.225 -38.386 1.00 93.44 227 PHE A C 1
ATOM 1794 O O . PHE A 1 227 ? 11.466 7.244 -38.207 1.00 93.44 227 PHE A O 1
ATOM 1801 N N . GLU A 1 228 ? 13.231 6.889 -39.556 1.00 88.31 228 GLU A N 1
ATOM 1802 C CA . GLU A 1 228 ? 12.442 6.512 -40.739 1.00 88.31 228 GLU A CA 1
ATOM 1803 C C . GLU A 1 228 ? 11.942 5.066 -40.635 1.00 88.31 228 GLU A C 1
ATOM 1805 O O . GLU A 1 228 ? 10.812 4.766 -41.026 1.00 88.31 228 GLU A O 1
ATOM 1810 N N . VAL A 1 229 ? 12.750 4.184 -40.044 1.00 85.75 229 VAL A N 1
ATOM 1811 C CA . VAL A 1 229 ? 12.394 2.794 -39.755 1.00 85.75 229 VAL A CA 1
ATOM 1812 C C . VAL A 1 229 ? 12.511 2.488 -38.262 1.00 85.75 229 VAL A C 1
ATOM 1814 O O . VAL A 1 229 ? 13.231 3.144 -37.512 1.00 85.75 229 VAL A O 1
ATOM 1817 N N . ALA A 1 230 ? 11.802 1.452 -37.804 1.00 78.38 230 ALA A N 1
ATOM 1818 C CA . ALA A 1 230 ? 11.775 1.074 -36.388 1.00 78.38 230 ALA A CA 1
ATOM 1819 C C . ALA A 1 230 ? 13.163 0.723 -35.815 1.00 78.38 230 ALA A C 1
ATOM 1821 O O . ALA A 1 230 ? 13.354 0.794 -34.607 1.00 78.38 230 ALA A O 1
ATOM 1822 N N . THR A 1 231 ? 14.132 0.355 -36.658 1.00 82.81 231 THR A N 1
ATOM 1823 C CA . THR A 1 231 ? 15.513 0.054 -36.248 1.00 82.81 231 THR A CA 1
ATOM 1824 C C . THR A 1 231 ? 16.367 1.296 -35.992 1.00 82.81 231 THR A C 1
ATOM 1826 O O . THR A 1 231 ? 17.396 1.183 -35.332 1.00 82.81 231 THR A O 1
ATOM 1829 N N . ASP A 1 232 ? 15.944 2.476 -36.454 1.00 85.94 232 ASP A N 1
ATOM 1830 C CA . ASP A 1 232 ? 16.693 3.730 -36.278 1.00 85.94 232 ASP A CA 1
ATOM 1831 C C . ASP A 1 232 ? 16.632 4.251 -34.836 1.00 85.94 232 ASP A C 1
ATOM 1833 O O . ASP A 1 232 ? 17.417 5.112 -34.413 1.00 85.94 232 ASP A O 1
ATOM 1837 N N . ILE A 1 233 ? 15.677 3.728 -34.063 1.00 92.62 233 ILE A N 1
ATOM 1838 C CA . ILE A 1 233 ? 15.536 4.021 -32.652 1.00 92.62 233 ILE A CA 1
ATOM 1839 C C . ILE A 1 233 ? 15.133 2.780 -31.865 1.00 92.62 233 ILE A C 1
ATOM 1841 O O . ILE A 1 233 ? 14.101 2.158 -32.092 1.00 92.62 233 ILE A O 1
ATOM 1845 N N . SER A 1 234 ? 15.952 2.440 -30.883 1.00 95.00 234 SER A N 1
ATOM 1846 C CA . SER A 1 234 ? 15.757 1.274 -30.031 1.00 95.00 234 SER A CA 1
ATOM 1847 C C . SER A 1 234 ? 15.293 1.690 -28.639 1.00 95.00 234 SER A C 1
ATOM 1849 O O . SER A 1 234 ? 15.538 2.809 -28.195 1.00 95.00 234 SER A O 1
ATOM 1851 N N . ARG A 1 235 ? 14.610 0.796 -27.921 1.00 95.75 235 ARG A N 1
ATOM 1852 C CA . ARG A 1 235 ? 14.353 0.980 -26.488 1.00 95.75 235 ARG A CA 1
ATOM 1853 C C . ARG A 1 235 ? 15.584 0.519 -25.708 1.00 95.75 235 ARG A C 1
ATOM 1855 O O . ARG A 1 235 ? 15.930 -0.661 -25.753 1.00 95.75 235 ARG A O 1
ATOM 1862 N N . ASN A 1 236 ? 16.221 1.427 -24.977 1.00 95.62 236 ASN A N 1
ATOM 1863 C CA . ASN A 1 236 ? 17.411 1.147 -24.184 1.00 95.62 236 ASN A CA 1
ATOM 1864 C C . ASN A 1 236 ? 17.025 0.557 -22.821 1.00 95.62 236 ASN A C 1
ATOM 1866 O O . ASN A 1 236 ? 16.990 1.243 -21.800 1.00 95.62 236 ASN A O 1
ATOM 1870 N N . ARG A 1 237 ? 16.734 -0.747 -22.819 1.00 94.38 237 ARG A N 1
ATOM 1871 C CA . ARG A 1 237 ? 16.373 -1.505 -21.611 1.00 94.38 237 ARG A CA 1
ATOM 1872 C C . ARG A 1 237 ? 17.493 -1.528 -20.568 1.00 94.38 237 ARG A C 1
ATOM 1874 O O . ARG A 1 237 ? 17.198 -1.516 -19.383 1.00 94.38 237 ARG A O 1
ATOM 1881 N N . ALA A 1 238 ? 18.757 -1.528 -20.997 1.00 92.50 238 ALA A N 1
ATOM 1882 C CA . ALA A 1 238 ? 19.896 -1.514 -20.081 1.00 92.50 238 ALA A CA 1
ATOM 1883 C C . ALA A 1 238 ? 19.925 -0.222 -19.252 1.00 92.50 238 ALA A C 1
ATOM 1885 O O . ALA A 1 238 ? 20.066 -0.269 -18.032 1.00 92.50 238 ALA A O 1
ATOM 1886 N N . LEU A 1 239 ? 19.717 0.929 -19.898 1.00 92.38 239 LEU A N 1
ATOM 1887 C CA . LEU A 1 239 ? 19.618 2.204 -19.195 1.00 92.38 239 LEU A CA 1
ATOM 1888 C C . LEU A 1 239 ? 18.350 2.289 -18.337 1.00 92.38 239 LEU A C 1
ATOM 1890 O O . LEU A 1 239 ? 18.399 2.874 -17.264 1.00 92.38 239 LEU A O 1
ATOM 1894 N N . GLU A 1 240 ? 17.235 1.678 -18.748 1.00 94.06 240 GLU A N 1
ATOM 1895 C CA . GLU A 1 240 ? 16.058 1.553 -17.874 1.00 94.06 240 GLU A CA 1
ATOM 1896 C C . GLU A 1 240 ? 16.397 0.806 -16.576 1.00 94.06 240 GLU A C 1
ATOM 1898 O O . GLU A 1 240 ? 16.117 1.336 -15.506 1.00 94.06 240 GLU A O 1
ATOM 1903 N N . THR A 1 241 ? 17.073 -0.347 -16.651 1.00 89.44 241 THR A N 1
ATOM 1904 C CA . THR A 1 241 ? 17.505 -1.121 -15.471 1.00 89.44 241 THR A CA 1
ATOM 1905 C C . THR A 1 241 ? 18.440 -0.328 -14.559 1.00 89.44 241 THR A C 1
ATOM 1907 O O . THR A 1 241 ? 18.339 -0.406 -13.337 1.00 89.44 241 THR A O 1
ATOM 1910 N N . VAL A 1 242 ? 19.345 0.461 -15.139 1.00 89.31 242 VAL A N 1
ATOM 1911 C CA . VAL A 1 242 ? 20.230 1.344 -14.370 1.00 89.31 242 VAL A CA 1
ATOM 1912 C C . VAL A 1 242 ? 19.424 2.446 -13.671 1.00 89.31 242 VAL A C 1
ATOM 1914 O O . VAL A 1 242 ? 19.584 2.662 -12.470 1.00 89.31 242 VAL A O 1
ATOM 1917 N N . LEU A 1 243 ? 18.524 3.113 -14.399 1.00 90.12 243 LEU A N 1
ATOM 1918 C CA . LEU A 1 243 ? 17.693 4.194 -13.864 1.00 90.12 243 LEU A CA 1
ATOM 1919 C C . LEU A 1 243 ? 16.674 3.710 -12.826 1.00 90.12 243 LEU A C 1
ATOM 1921 O O . LEU A 1 243 ? 16.281 4.484 -11.959 1.00 90.12 243 LEU A O 1
ATOM 1925 N N . ASP A 1 244 ? 16.255 2.449 -12.879 1.00 89.25 244 ASP A N 1
ATOM 1926 C CA . ASP A 1 244 ? 15.297 1.855 -11.944 1.00 89.25 244 ASP A CA 1
ATOM 1927 C C . ASP A 1 244 ? 15.778 1.871 -10.482 1.00 89.25 244 ASP A C 1
ATOM 1929 O O . ASP A 1 244 ? 14.944 1.864 -9.572 1.00 89.25 244 ASP A O 1
ATOM 1933 N N . ASN A 1 245 ? 17.092 2.012 -10.272 1.00 85.06 245 ASN A N 1
ATOM 1934 C CA . ASN A 1 245 ? 17.756 2.142 -8.972 1.00 85.06 245 ASN A CA 1
ATOM 1935 C C . ASN A 1 245 ? 18.106 3.596 -8.591 1.00 85.06 245 ASN A C 1
ATOM 1937 O O . ASN A 1 245 ? 18.806 3.840 -7.607 1.00 85.06 245 ASN A O 1
ATOM 1941 N N . VAL A 1 246 ? 17.614 4.577 -9.349 1.00 85.75 246 VAL A N 1
ATOM 1942 C CA . VAL A 1 246 ? 17.759 6.003 -9.033 1.00 85.75 246 VAL A CA 1
ATOM 1943 C C . VAL A 1 246 ? 16.566 6.463 -8.199 1.00 85.75 246 VAL A C 1
ATOM 1945 O O . VAL A 1 246 ? 15.411 6.205 -8.548 1.00 85.75 246 VAL A O 1
ATOM 1948 N N . ALA A 1 247 ? 16.833 7.162 -7.094 1.00 86.69 247 ALA A N 1
ATOM 1949 C CA . ALA A 1 247 ? 15.796 7.778 -6.274 1.00 86.69 247 ALA A CA 1
ATOM 1950 C C . ALA A 1 247 ? 15.225 9.023 -6.972 1.00 86.69 247 ALA A C 1
ATOM 1952 O O . ALA A 1 247 ? 15.960 9.929 -7.361 1.00 86.69 247 ALA A O 1
ATOM 1953 N N . MET A 1 248 ? 13.902 9.079 -7.108 1.00 86.94 248 MET A N 1
ATOM 1954 C CA . MET A 1 248 ? 13.182 10.156 -7.781 1.00 86.94 248 MET A CA 1
ATOM 1955 C C . MET A 1 248 ? 12.115 10.763 -6.873 1.00 86.94 248 MET A C 1
ATOM 1957 O O . MET A 1 248 ? 11.523 10.090 -6.028 1.00 86.94 248 MET A O 1
ATOM 1961 N N . GLU A 1 249 ? 11.859 12.052 -7.076 1.00 89.19 249 GLU A N 1
ATOM 1962 C CA . GLU A 1 249 ? 10.795 12.787 -6.397 1.00 89.19 249 GLU A CA 1
ATOM 1963 C C . GLU A 1 249 ? 9.429 12.515 -7.040 1.00 89.19 249 GLU A C 1
ATOM 1965 O O . GLU A 1 249 ? 9.290 12.445 -8.268 1.00 89.19 249 GLU A O 1
ATOM 1970 N N . CYS A 1 250 ? 8.405 12.410 -6.195 1.00 87.31 250 CYS A N 1
ATOM 1971 C CA . CYS A 1 250 ? 7.013 12.310 -6.620 1.00 87.31 250 CYS A CA 1
ATOM 1972 C C . CYS A 1 250 ? 6.589 13.492 -7.510 1.00 87.31 250 CYS A C 1
ATOM 1974 O O . CYS A 1 250 ? 6.917 14.645 -7.223 1.00 87.31 250 CYS A O 1
ATOM 1976 N N . CYS A 1 251 ? 5.783 13.234 -8.548 1.00 88.44 251 CYS A N 1
ATOM 1977 C CA . CYS A 1 251 ? 5.194 14.291 -9.381 1.00 88.44 251 CYS A CA 1
ATOM 1978 C C . CYS A 1 251 ? 4.290 15.271 -8.610 1.00 88.44 251 CYS A C 1
ATOM 1980 O O . CYS A 1 251 ? 3.995 16.347 -9.114 1.00 88.44 251 CYS A O 1
ATOM 1982 N N . PHE A 1 252 ? 3.851 14.927 -7.394 1.00 86.94 252 PHE A N 1
ATOM 1983 C CA . PHE A 1 252 ? 3.029 15.787 -6.534 1.00 86.94 252 PHE A CA 1
ATOM 1984 C C . PHE A 1 252 ? 3.843 16.555 -5.483 1.00 86.94 252 PHE A C 1
ATOM 1986 O O . PHE A 1 252 ? 3.281 17.017 -4.489 1.00 86.94 252 PHE A O 1
ATOM 1993 N N . LYS A 1 253 ? 5.159 16.712 -5.679 1.00 88.94 253 LYS A N 1
ATOM 1994 C CA . LYS A 1 253 ? 6.025 17.492 -4.782 1.00 88.94 253 LYS A CA 1
ATOM 1995 C C . LYS A 1 253 ? 5.511 18.908 -4.542 1.00 88.94 253 LYS A C 1
ATOM 1997 O O . LYS A 1 253 ? 5.432 19.342 -3.398 1.00 88.94 253 LYS A O 1
ATOM 2002 N N . GLU A 1 254 ? 5.087 19.595 -5.599 1.00 91.00 254 GLU A N 1
ATOM 2003 C CA . GLU A 1 254 ? 4.545 20.958 -5.505 1.00 91.00 254 GLU A CA 1
ATOM 2004 C C . GLU A 1 254 ? 3.222 21.027 -4.732 1.00 91.00 254 GLU A C 1
ATOM 2006 O O . GLU A 1 254 ? 2.898 22.058 -4.151 1.00 91.00 254 GLU A O 1
ATOM 2011 N N . LYS A 1 255 ? 2.478 19.916 -4.672 1.00 85.25 255 LYS A N 1
ATOM 2012 C CA . LYS A 1 255 ? 1.259 19.795 -3.866 1.00 85.25 255 LYS A CA 1
ATOM 2013 C C . LYS A 1 255 ? 1.536 19.415 -2.405 1.00 85.25 255 LYS A C 1
ATOM 2015 O O . LYS A 1 255 ? 0.601 19.408 -1.614 1.00 85.25 255 LYS A O 1
ATOM 2020 N N . GLY A 1 256 ? 2.787 19.119 -2.039 1.00 85.81 256 GLY A N 1
ATOM 2021 C CA . GLY A 1 256 ? 3.204 18.821 -0.663 1.00 85.81 256 GLY A CA 1
ATOM 2022 C C . GLY A 1 256 ? 3.795 17.426 -0.443 1.00 85.81 256 GLY A C 1
ATOM 2023 O O . GLY A 1 256 ? 4.180 17.105 0.680 1.00 85.81 256 GLY A O 1
ATOM 2024 N N . CYS A 1 257 ? 3.913 16.589 -1.481 1.00 76.19 257 CYS A N 1
ATOM 2025 C CA . CYS A 1 257 ? 4.516 15.265 -1.329 1.00 76.19 257 CYS A CA 1
ATOM 2026 C C . CYS A 1 257 ? 6.048 15.344 -1.185 1.00 76.19 257 CYS A C 1
ATOM 2028 O O . CYS A 1 257 ? 6.753 15.677 -2.132 1.00 76.19 257 CYS A O 1
ATOM 2030 N N . SER A 1 258 ? 6.590 14.976 -0.024 1.00 86.31 258 SER A N 1
ATOM 2031 C CA . SER A 1 258 ? 8.041 14.962 0.236 1.00 86.31 258 SER A CA 1
ATOM 2032 C C . SER A 1 258 ? 8.720 13.613 -0.043 1.00 86.31 258 SER A C 1
ATOM 2034 O O . SER A 1 258 ? 9.907 13.445 0.235 1.00 86.31 258 SER A O 1
ATOM 2036 N N . ILE A 1 259 ? 7.983 12.642 -0.588 1.00 78.50 259 ILE A N 1
ATOM 2037 C CA . ILE A 1 259 ? 8.464 11.270 -0.758 1.00 78.50 259 ILE A CA 1
ATOM 2038 C C . ILE A 1 259 ? 9.432 11.170 -1.944 1.00 78.50 259 ILE A C 1
ATOM 2040 O O . ILE A 1 259 ? 9.137 11.610 -3.061 1.00 78.50 259 ILE A O 1
ATOM 2044 N N . LYS A 1 260 ? 10.576 10.525 -1.688 1.00 84.75 260 LYS A N 1
ATOM 2045 C CA . LYS A 1 260 ? 11.529 10.054 -2.697 1.00 84.75 260 LYS A CA 1
ATOM 2046 C C . LYS A 1 260 ? 11.552 8.531 -2.684 1.00 84.75 260 LYS A C 1
ATOM 2048 O O . LYS A 1 260 ? 11.723 7.932 -1.628 1.00 84.75 260 LYS A O 1
ATOM 2053 N N . VAL A 1 261 ? 11.386 7.913 -3.848 1.00 82.06 261 VAL A N 1
ATOM 2054 C CA . VAL A 1 261 ? 11.431 6.451 -4.017 1.00 82.06 261 VAL A CA 1
ATOM 2055 C C . VAL A 1 261 ? 12.221 6.091 -5.266 1.00 82.06 261 VAL A C 1
ATOM 2057 O O . VAL A 1 261 ? 12.369 6.913 -6.167 1.00 82.06 261 VAL A O 1
ATOM 2060 N N . LEU A 1 262 ? 12.718 4.855 -5.340 1.00 85.06 262 LEU A N 1
ATOM 2061 C CA . LEU A 1 262 ? 13.355 4.335 -6.551 1.00 85.06 262 LEU A CA 1
ATOM 2062 C C . LEU A 1 262 ? 12.417 4.455 -7.760 1.00 85.06 262 LEU A C 1
ATOM 2064 O O . LEU A 1 262 ? 11.211 4.216 -7.634 1.00 85.06 262 LEU A O 1
ATOM 2068 N N . ARG A 1 263 ? 12.963 4.769 -8.939 1.00 88.94 263 ARG A N 1
ATOM 2069 C CA . ARG A 1 263 ? 12.192 4.938 -10.181 1.00 88.94 263 ARG A CA 1
ATOM 2070 C C . ARG A 1 263 ? 11.277 3.746 -10.467 1.00 88.94 263 ARG A C 1
ATOM 2072 O O . ARG A 1 263 ? 10.112 3.961 -10.802 1.00 88.94 263 ARG A O 1
ATOM 2079 N N . LYS A 1 264 ? 11.737 2.509 -10.228 1.00 84.75 264 LYS A N 1
ATOM 2080 C CA . LYS A 1 264 ? 10.906 1.300 -10.402 1.00 84.75 264 LYS A CA 1
ATOM 2081 C C . LYS A 1 264 ? 9.645 1.267 -9.525 1.00 84.75 264 LYS A C 1
ATOM 2083 O O . LYS A 1 264 ? 8.672 0.601 -9.865 1.00 84.75 264 LYS A O 1
ATOM 2088 N N . ARG A 1 265 ? 9.634 2.006 -8.410 1.00 81.81 265 ARG A N 1
ATOM 2089 C CA . ARG A 1 265 ? 8.503 2.128 -7.468 1.00 81.81 265 ARG A CA 1
ATOM 2090 C C . ARG A 1 265 ? 7.724 3.435 -7.616 1.00 81.81 265 ARG A C 1
ATOM 2092 O O . ARG A 1 265 ? 6.625 3.548 -7.072 1.00 81.81 265 ARG A O 1
ATOM 2099 N N . LEU A 1 266 ? 8.248 4.402 -8.368 1.00 84.56 266 LEU A N 1
ATOM 2100 C CA . LEU A 1 266 ? 7.693 5.751 -8.463 1.00 84.56 266 LEU A CA 1
ATOM 2101 C C . LEU A 1 266 ? 6.246 5.757 -8.976 1.00 84.56 266 LEU A C 1
ATOM 2103 O O . LEU A 1 266 ? 5.387 6.389 -8.369 1.00 84.56 266 LEU A O 1
ATOM 2107 N N . CYS A 1 267 ? 5.938 4.989 -10.026 1.00 82.94 267 CYS A N 1
ATOM 2108 C CA . CYS A 1 267 ? 4.579 4.942 -10.577 1.00 82.94 267 CYS A CA 1
ATOM 2109 C C . CYS A 1 267 ? 3.552 4.382 -9.575 1.00 82.94 267 CYS A C 1
ATOM 2111 O O . CYS A 1 267 ? 2.417 4.859 -9.522 1.00 82.94 267 CYS A O 1
ATOM 2113 N N . ASN A 1 268 ? 3.944 3.398 -8.759 1.00 79.75 268 ASN A N 1
ATOM 2114 C CA . ASN A 1 268 ? 3.064 2.838 -7.733 1.00 79.75 268 ASN A CA 1
ATOM 2115 C C . ASN A 1 268 ? 2.767 3.875 -6.655 1.00 79.75 268 ASN A C 1
ATOM 2117 O O . ASN A 1 268 ? 1.600 4.076 -6.327 1.00 79.75 268 ASN A O 1
ATOM 2121 N N . HIS A 1 269 ? 3.801 4.572 -6.178 1.00 81.81 269 HIS A N 1
ATOM 2122 C CA . HIS A 1 269 ? 3.645 5.676 -5.239 1.00 81.81 269 HIS A CA 1
ATOM 2123 C C . HIS A 1 269 ? 2.712 6.766 -5.797 1.00 81.81 269 HIS A C 1
ATOM 2125 O O . HIS A 1 269 ? 1.740 7.139 -5.147 1.00 81.81 269 HIS A O 1
ATOM 2131 N N . GLU A 1 270 ? 2.942 7.236 -7.024 1.00 84.38 270 GLU A N 1
ATOM 2132 C CA . GLU A 1 270 ? 2.159 8.325 -7.627 1.00 84.38 270 GLU A CA 1
ATOM 2133 C C . GLU A 1 270 ? 0.679 7.964 -7.823 1.00 84.38 270 GLU A C 1
ATOM 2135 O O . GLU A 1 270 ? -0.197 8.819 -7.691 1.00 84.38 270 GLU A O 1
ATOM 2140 N N . ARG A 1 271 ? 0.359 6.690 -8.077 1.00 78.69 271 ARG A N 1
ATOM 2141 C CA . ARG A 1 271 ? -1.034 6.227 -8.190 1.00 78.69 271 ARG A CA 1
ATOM 2142 C C . ARG A 1 271 ? -1.816 6.327 -6.883 1.00 78.69 271 ARG A C 1
ATOM 2144 O O . ARG A 1 271 ? -3.031 6.503 -6.939 1.00 78.69 271 ARG A O 1
ATOM 2151 N N . ILE A 1 272 ? -1.138 6.187 -5.747 1.00 75.50 272 ILE A N 1
ATOM 2152 C CA . ILE A 1 272 ? -1.747 6.171 -4.409 1.00 75.50 272 ILE A CA 1
ATOM 2153 C C . ILE A 1 272 ? -1.376 7.404 -3.578 1.00 75.50 272 ILE A C 1
ATOM 2155 O O . ILE A 1 272 ? -1.714 7.470 -2.401 1.00 75.50 272 ILE A O 1
ATOM 2159 N N . CYS A 1 273 ? -0.675 8.373 -4.174 1.00 70.69 273 CYS A N 1
ATOM 2160 C CA . CYS A 1 273 ? -0.167 9.537 -3.466 1.00 70.69 273 CYS A CA 1
ATOM 2161 C C . CYS A 1 273 ? -1.327 10.380 -2.896 1.00 70.69 273 CYS A C 1
ATOM 2163 O O . CYS A 1 273 ? -2.200 10.790 -3.669 1.00 70.69 273 CYS A O 1
ATOM 2165 N N . PRO A 1 274 ? -1.328 10.708 -1.587 1.00 73.50 274 PRO A N 1
ATOM 2166 C CA . PRO A 1 274 ? -2.378 11.522 -0.964 1.00 73.50 274 PRO A CA 1
ATOM 2167 C C . PRO A 1 274 ? -2.542 12.906 -1.601 1.00 73.50 274 PRO A C 1
ATOM 2169 O O . PRO A 1 274 ? -3.642 13.442 -1.650 1.00 73.50 274 PRO A O 1
ATOM 2172 N N . PHE A 1 275 ? -1.456 13.456 -2.148 1.00 81.69 275 PHE A N 1
ATOM 2173 C CA . PHE A 1 275 ? -1.421 14.767 -2.798 1.00 81.69 275 PHE A CA 1
ATOM 2174 C C . PHE A 1 275 ? -1.868 14.735 -4.267 1.00 81.69 275 PHE A C 1
ATOM 2176 O O . PHE A 1 275 ? -1.755 15.734 -4.970 1.00 81.69 275 PHE A O 1
ATOM 2183 N N . ARG A 1 276 ? -2.356 13.597 -4.776 1.00 78.38 276 ARG A N 1
ATOM 2184 C CA . ARG A 1 276 ? -2.824 13.476 -6.163 1.00 78.38 276 ARG A CA 1
ATOM 2185 C C . ARG A 1 276 ? -4.053 14.347 -6.446 1.00 78.38 276 ARG A C 1
ATOM 2187 O O . ARG A 1 276 ? -4.149 14.894 -7.550 1.00 78.38 276 ARG A O 1
ATOM 2194 N N . ASN A 1 277 ? -4.946 14.486 -5.465 1.00 66.00 277 ASN A N 1
ATOM 2195 C CA . ASN A 1 277 ? -6.193 15.247 -5.568 1.00 66.00 277 ASN A CA 1
ATOM 2196 C C . ASN A 1 277 ? -5.981 16.668 -5.048 1.00 66.00 277 ASN A C 1
ATOM 2198 O O . ASN A 1 277 ? -5.913 16.839 -3.816 1.00 66.00 277 ASN A O 1
#

Foldseek 3Di:
DDDDDDPPPPVVVQQAAQKDKWKDKDAQLVPFADKDKTDWGHYLNWTKIKIKGFDPPDDDPQFGKIFIKIFTPADPVQQFKKKKKKKWKWWDWPDPPDDTHTFAIDTDIAHPVHRMDRGGIGGCPDVNVPPPPGADDNRMIMMMMMMGIDNMPRDDDDPPPCPPPPDDPDDDDDDPDDQPPDPLVQQAAPPPSDRALDWWKAFPVGHIHHPVCVVVDQADPPPRHGPPDVNRMDTPVVSVVSQQSGWDFAPLVVLPGPDIDGSVCRVVCNVVPPSVD

Secondary structure (DSSP, 8-state):
-------HHHHHHHHT-SEEEEEEEEE-GGG--S-EEPPPEEETTEEEEEEEEE---SS-TT--EEEEEEEE---TT-TT-BEEEEEEEEE--SSTTPPPEEEEEEEEEEBTTB-EEEEEEEES-SSGGGTGGGTEETTEEEEEEEEEEPPPBSPPP-TTTGGGSTT--------SS------GGGTS-TTT-SPPSS-EEEETTS-EEETTTGGG-SB-TTT--B--SGGGEEE-HHHHHHHTTSEEE-TTGGGT---EEEHHHHHHHHHH-GGG-

Radius of gyration: 24.72 Å; chains: 1; bounding box: 53×63×74 Å

pLDDT: mean 79.4, std 18.75, range [27.86, 97.94]

Sequence (277 aa):
MLGIRNACGSIERERNYSVGTIRMKVKNISRLEGQVVSDTLYLRNLPWRVWVMPNSEAGDDQNESLAVFIHCGGDERSPKWECEAVAIVRVLSQKIGVEKLFCGENWHMFHPKQQDVCGAYVRWTQSLANRIGDYVKNDFIEIEVFISTEAPSGLIRDTANDIQALDHLDSDVATPEVGLDIPIEFTQCPICYELPRKEVYQCMNGHIICHLCKPNVNACPQCTVKFEVATDISRNRALETVLDNVAMECCFKEKGCSIKVLRKRLCNHERICPFRN

InterPro domains:
  IPR002083 MATH/TRAF domain [PF22486] (23-145)
  IPR002083 MATH/TRAF domain [PS50144] (19-147)
  IPR002083 MATH/TRAF domain [SM00061] (21-146)
  IPR004162 E3 ubiquitin-protein ligase SINA-like, animal [PTHR45877] (185-276)
  IPR008974 TRAF-like [G3DSA:2.60.210.10] (10-155)
  IPR013083 Zinc finger, RING/FYVE/PHD-type [G3DSA:3.30.40.10] (156-250)
  IPR049548 E3 ubiquitin-protein ligase Sina-like, RING finger [PF21362] (189-223)

Organism: Orchesella cincta (NCBI:txid48709)